Protein AF-A0A0U5JGE4-F1 (afdb_monomer)

Secondary structure (DSSP, 8-state):
-----------------HHHHHHHHHHHHHHHHHHHHHHHHHHHHHHHHHHHHHHHHHHHHHHHHHHHHHHHHHHHHHHHHHHHHHHHHHHHHHHHHHTTTPPPPGGGHHHHHHHHTTTTTEEEETTTTEEEES-SHHHHHHHHH-TT--EEE-TT-SEES-HHHHHHHHHSTT----EEEE-TTS-HHHHHHHHHHHHHSTT-EEEE-

Structure (mmCIF, N/CA/C/O backbone):
data_AF-A0A0U5JGE4-F1
#
_entry.id   AF-A0A0U5JGE4-F1
#
loop_
_atom_site.group_PDB
_atom_site.id
_atom_site.type_symbol
_atom_site.label_atom_id
_atom_site.label_alt_id
_atom_site.label_comp_id
_atom_site.label_asym_id
_atom_site.label_entity_id
_atom_site.label_seq_id
_atom_site.pdbx_PDB_ins_code
_atom_site.Cartn_x
_atom_site.Cartn_y
_atom_site.Cartn_z
_atom_site.occupancy
_atom_site.B_iso_or_equiv
_atom_site.auth_seq_id
_atom_site.auth_comp_id
_atom_site.auth_asym_id
_atom_site.auth_atom_id
_atom_site.pdbx_PDB_model_num
ATOM 1 N N . MET A 1 1 ? 49.370 -2.047 -127.855 1.00 39.91 1 MET A N 1
ATOM 2 C CA . MET A 1 1 ? 49.917 -1.891 -126.492 1.00 39.91 1 MET A CA 1
ATOM 3 C C . MET A 1 1 ? 48.756 -1.592 -125.560 1.00 39.91 1 MET A C 1
ATOM 5 O O . MET A 1 1 ? 48.102 -0.575 -125.736 1.00 39.91 1 MET A O 1
ATOM 9 N N . LEU A 1 2 ? 48.436 -2.533 -124.672 1.00 42.66 2 LEU A N 1
ATOM 10 C CA . LEU A 1 2 ? 47.384 -2.416 -123.661 1.00 42.66 2 LEU A CA 1
ATOM 11 C C . LEU A 1 2 ? 47.986 -1.725 -122.434 1.00 42.66 2 LEU A C 1
ATOM 13 O O . LEU A 1 2 ? 48.957 -2.237 -121.884 1.00 42.66 2 LEU A O 1
ATOM 17 N N . SER A 1 3 ? 47.430 -0.589 -122.014 1.00 36.16 3 SER A N 1
ATOM 18 C CA . SER A 1 3 ? 47.747 0.009 -120.715 1.00 36.16 3 SER A CA 1
ATOM 19 C C . SER A 1 3 ? 46.527 -0.141 -119.812 1.00 36.16 3 SER A C 1
ATOM 21 O O . SER A 1 3 ? 45.505 0.510 -120.009 1.00 36.16 3 SER A O 1
ATOM 23 N N . SER A 1 4 ? 46.628 -1.086 -118.880 1.00 42.19 4 SER A N 1
ATOM 24 C CA . SER A 1 4 ? 45.669 -1.347 -117.811 1.00 42.19 4 SER A CA 1
ATOM 25 C C . SER A 1 4 ? 46.187 -0.647 -116.556 1.00 42.19 4 SER A C 1
ATOM 27 O O . SER A 1 4 ? 47.158 -1.107 -115.952 1.00 42.19 4 SER A O 1
ATOM 29 N N . THR A 1 5 ? 45.544 0.444 -116.150 1.00 44.34 5 THR A N 1
ATOM 30 C CA . THR A 1 5 ? 45.817 1.087 -114.861 1.00 44.34 5 THR A CA 1
ATOM 31 C C . THR A 1 5 ? 44.903 0.465 -113.809 1.00 44.34 5 THR A C 1
ATOM 33 O O . THR A 1 5 ? 43.702 0.724 -113.775 1.00 44.34 5 THR A O 1
ATOM 36 N N . VAL A 1 6 ? 45.477 -0.389 -112.963 1.00 46.50 6 VAL A N 1
ATOM 37 C CA . VAL A 1 6 ? 44.820 -0.969 -111.787 1.00 46.50 6 VAL A CA 1
ATOM 38 C C . VAL A 1 6 ? 44.680 0.126 -110.727 1.00 46.50 6 VAL A C 1
ATOM 40 O O . VAL A 1 6 ? 45.676 0.661 -110.243 1.00 46.50 6 VAL A O 1
ATOM 43 N N . GLY A 1 7 ? 43.440 0.472 -110.377 1.00 43.28 7 GLY A N 1
ATOM 44 C CA . GLY A 1 7 ? 43.127 1.372 -109.269 1.00 43.28 7 GLY A CA 1
ATOM 45 C C . GLY A 1 7 ? 43.479 0.725 -107.930 1.00 43.28 7 GLY A C 1
ATOM 46 O O . GLY A 1 7 ? 42.839 -0.233 -107.505 1.00 43.28 7 GLY A O 1
ATOM 47 N N . SER A 1 8 ? 44.511 1.247 -107.272 1.00 46.91 8 SER A N 1
ATOM 48 C CA . SER A 1 8 ? 44.865 0.901 -105.897 1.00 46.91 8 SER A CA 1
ATOM 49 C C . SER A 1 8 ? 43.896 1.593 -104.937 1.00 46.91 8 SER A C 1
ATOM 51 O O . SER A 1 8 ? 43.802 2.822 -104.927 1.00 46.91 8 SER A O 1
ATOM 53 N N . TYR A 1 9 ? 43.182 0.814 -104.119 1.00 49.66 9 TYR A N 1
ATOM 54 C CA . TYR A 1 9 ? 42.448 1.319 -102.959 1.00 49.66 9 TYR A CA 1
ATOM 55 C C . TYR A 1 9 ? 43.463 1.792 -101.913 1.00 49.66 9 TYR A C 1
ATOM 57 O O . TYR A 1 9 ? 43.867 1.050 -101.017 1.00 49.66 9 TYR A O 1
ATOM 65 N N . GLY A 1 10 ? 43.908 3.039 -102.068 1.00 42.56 10 GLY A N 1
ATOM 66 C CA . GLY A 1 10 ? 44.742 3.730 -101.099 1.00 42.56 10 GLY A CA 1
ATOM 67 C C . GLY A 1 10 ? 44.023 3.794 -99.757 1.00 42.56 10 GLY A C 1
ATOM 68 O O . GLY A 1 10 ? 43.046 4.518 -99.588 1.00 42.56 10 GLY A O 1
ATOM 69 N N . ARG A 1 11 ? 44.512 3.014 -98.795 1.00 51.34 11 ARG A N 1
ATOM 70 C CA . ARG A 1 11 ? 44.168 3.129 -97.381 1.00 51.34 11 ARG A CA 1
ATOM 71 C C . ARG A 1 11 ? 44.654 4.500 -96.913 1.00 51.34 11 ARG A C 1
ATOM 73 O O . ARG A 1 11 ? 45.851 4.679 -96.708 1.00 51.34 11 ARG A O 1
ATOM 80 N N . THR A 1 12 ? 43.751 5.466 -96.778 1.00 50.66 12 THR A N 1
ATOM 81 C CA . THR A 1 12 ? 44.074 6.786 -96.231 1.00 50.66 12 THR A CA 1
ATOM 82 C C . THR A 1 12 ? 44.476 6.612 -94.767 1.00 50.66 12 THR A C 1
ATOM 84 O O . THR A 1 12 ? 43.629 6.487 -93.884 1.00 50.66 12 THR A O 1
ATOM 87 N N . GLN A 1 13 ? 45.778 6.525 -94.498 1.00 54.34 13 GLN A N 1
ATOM 88 C CA . GLN A 1 13 ? 46.301 6.683 -93.148 1.00 54.34 13 GLN A CA 1
ATOM 89 C C . GLN A 1 13 ? 46.263 8.175 -92.834 1.00 54.34 13 GLN A C 1
ATOM 91 O O . GLN A 1 13 ? 47.080 8.948 -93.328 1.00 54.34 13 GLN A O 1
ATOM 96 N N . VAL A 1 14 ? 45.267 8.582 -92.052 1.00 59.47 14 VAL A N 1
ATOM 97 C CA . VAL A 1 14 ? 45.248 9.915 -91.455 1.00 59.47 14 VAL A CA 1
ATOM 98 C C . VAL A 1 14 ? 46.338 9.929 -90.387 1.00 59.47 14 VAL A C 1
ATOM 100 O O . VAL A 1 14 ? 46.256 9.196 -89.401 1.00 59.47 14 VAL A O 1
ATOM 103 N N . VAL A 1 15 ? 47.390 10.713 -90.620 1.00 61.31 15 VAL A N 1
ATOM 104 C CA . VAL A 1 15 ? 48.454 10.944 -89.640 1.00 61.31 15 VAL A CA 1
ATOM 105 C C . VAL A 1 15 ? 47.870 11.842 -88.556 1.00 61.31 15 VAL A C 1
ATOM 107 O O . VAL A 1 15 ? 47.625 13.022 -88.791 1.00 61.31 15 VAL A O 1
ATOM 110 N N . VAL A 1 16 ? 47.585 11.262 -87.390 1.00 63.00 16 VAL A N 1
ATOM 111 C CA . VAL A 1 16 ? 47.131 12.016 -86.217 1.00 63.00 16 VAL A CA 1
ATOM 112 C C . VAL A 1 16 ? 48.331 12.793 -85.664 1.00 63.00 16 VAL A C 1
ATOM 114 O O . VAL A 1 16 ? 49.373 12.170 -85.433 1.00 63.00 16 VAL A O 1
ATOM 117 N N . PRO A 1 17 ? 48.220 14.115 -85.453 1.00 76.69 17 PRO A N 1
ATOM 118 C CA . PRO A 1 17 ? 49.280 14.911 -84.849 1.00 76.69 17 PRO A CA 1
ATOM 119 C C . PRO A 1 17 ? 49.715 14.334 -83.497 1.00 76.69 17 PRO A C 1
ATOM 121 O O . PRO A 1 17 ? 48.890 13.913 -82.683 1.00 76.69 17 PRO A O 1
ATOM 124 N N . GLU A 1 18 ? 51.022 14.315 -83.242 1.00 76.62 18 GLU A N 1
ATOM 125 C CA . GLU A 1 18 ? 51.595 13.727 -82.025 1.00 76.62 18 GLU A CA 1
ATOM 126 C C . GLU A 1 18 ? 51.073 14.404 -80.744 1.00 76.62 18 GLU A C 1
ATOM 128 O O . GLU A 1 18 ? 50.864 13.739 -79.726 1.00 76.62 18 GLU A O 1
ATOM 133 N N . ASP A 1 19 ? 50.751 15.696 -80.827 1.00 80.94 19 ASP A N 1
ATOM 134 C CA . ASP A 1 19 ? 50.153 16.479 -79.744 1.00 80.94 19 ASP A CA 1
ATOM 135 C C . ASP A 1 19 ? 48.737 16.004 -79.382 1.00 80.94 19 ASP A C 1
ATOM 137 O O . ASP A 1 19 ? 48.442 15.801 -78.202 1.00 80.94 19 ASP A O 1
ATOM 141 N N . GLU A 1 20 ? 47.885 15.719 -80.373 1.00 82.19 20 GLU A N 1
ATOM 142 C CA . GLU A 1 20 ? 46.532 15.183 -80.150 1.00 82.19 20 GLU A CA 1
ATOM 143 C C . GLU A 1 20 ? 46.585 13.774 -79.541 1.00 82.19 20 GLU A C 1
ATOM 145 O O . GLU A 1 20 ? 45.815 13.431 -78.636 1.00 82.19 20 GLU A O 1
ATOM 150 N N . LEU A 1 21 ? 47.546 12.955 -79.983 1.00 81.31 21 LEU A N 1
ATOM 151 C CA . LEU A 1 21 ? 47.780 11.625 -79.424 1.00 81.31 21 LEU A CA 1
ATOM 152 C C . LEU A 1 21 ? 48.276 11.699 -77.968 1.00 81.31 21 LEU A C 1
ATOM 154 O O . LEU A 1 21 ? 47.878 10.880 -77.132 1.00 81.31 21 LEU A O 1
ATOM 158 N N . ASN A 1 22 ? 49.135 12.666 -77.642 1.00 84.81 22 ASN A N 1
ATOM 159 C CA . ASN A 1 22 ? 49.645 12.883 -76.288 1.00 84.81 22 ASN A CA 1
ATOM 160 C C . ASN A 1 22 ? 48.572 13.444 -75.345 1.00 84.81 22 ASN A C 1
ATOM 162 O O . ASN A 1 22 ? 48.476 13.007 -74.190 1.00 84.81 22 ASN A O 1
ATOM 166 N N . GLU A 1 23 ? 47.710 14.334 -75.836 1.00 87.50 23 GLU A N 1
ATOM 167 C CA . GLU A 1 23 ? 46.550 14.826 -75.095 1.00 87.50 23 GLU A CA 1
ATOM 168 C C . GLU A 1 23 ? 45.561 13.686 -74.800 1.00 87.50 23 GLU A C 1
ATOM 170 O O . GLU A 1 23 ? 45.139 13.505 -73.652 1.00 87.50 23 GLU A O 1
ATOM 175 N N . L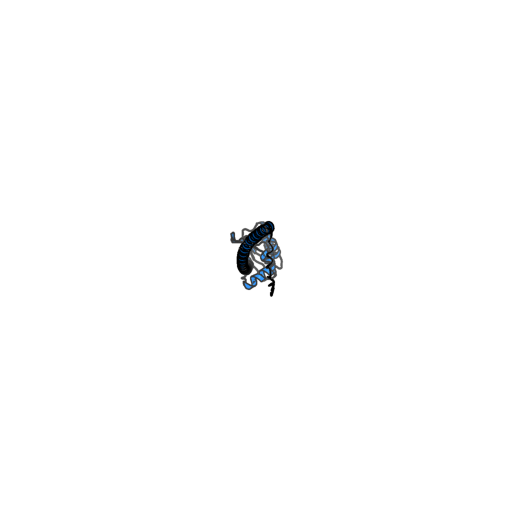EU A 1 24 ? 45.260 12.841 -75.794 1.00 86.94 24 LEU A N 1
ATOM 176 C CA . LEU A 1 24 ? 44.390 11.674 -75.627 1.00 86.94 24 LEU A CA 1
ATOM 177 C C . LEU A 1 24 ? 44.962 10.670 -74.616 1.00 86.94 24 LEU A C 1
ATOM 179 O O . LEU A 1 24 ? 44.247 10.227 -73.715 1.00 86.94 24 LEU A O 1
ATOM 183 N N . LYS A 1 25 ? 46.261 10.352 -74.698 1.00 87.56 25 LYS A N 1
ATOM 184 C CA . LYS A 1 25 ? 46.947 9.490 -73.716 1.00 87.56 25 LYS A CA 1
ATOM 185 C C . LYS A 1 25 ? 46.857 10.061 -72.302 1.00 87.56 25 LYS A C 1
ATOM 187 O O . LYS A 1 25 ? 46.680 9.306 -71.344 1.00 87.56 25 LYS A O 1
ATOM 192 N N . THR A 1 26 ? 46.976 11.378 -72.158 1.00 90.50 26 THR A N 1
ATOM 193 C CA . THR A 1 26 ? 46.886 12.060 -70.861 1.00 90.50 26 THR A CA 1
ATOM 194 C C . THR A 1 26 ? 45.469 11.987 -70.299 1.00 90.50 26 THR A C 1
ATOM 196 O O . THR A 1 26 ? 45.295 11.587 -69.145 1.00 90.50 26 THR A O 1
ATOM 199 N N . LYS A 1 27 ? 44.450 12.254 -71.127 1.00 91.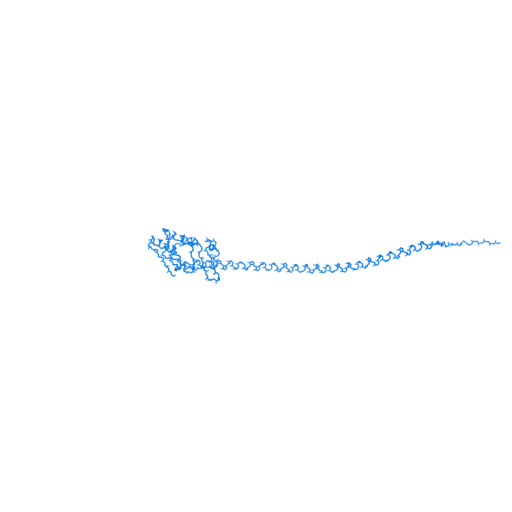69 27 LYS A N 1
ATOM 200 C CA . LYS A 1 27 ? 43.034 12.099 -70.759 1.00 91.69 27 LYS A CA 1
ATOM 201 C C . LYS A 1 27 ? 42.717 10.660 -70.350 1.00 91.69 27 LYS A C 1
ATOM 203 O O . LYS A 1 27 ? 42.191 10.451 -69.262 1.00 91.69 27 LYS A O 1
ATOM 208 N N . MET A 1 28 ? 43.134 9.665 -71.138 1.00 91.25 28 MET A N 1
ATOM 209 C CA . MET A 1 28 ? 42.936 8.244 -70.817 1.00 91.25 28 MET A CA 1
ATOM 210 C C . MET A 1 28 ? 43.595 7.840 -69.494 1.00 91.25 28 MET A C 1
ATOM 212 O O . MET A 1 28 ? 42.983 7.134 -68.692 1.00 91.25 28 MET A O 1
ATOM 216 N N . LYS A 1 29 ? 44.823 8.307 -69.225 1.00 92.50 29 LYS A N 1
ATOM 217 C CA . LYS A 1 29 ? 45.492 8.077 -67.934 1.00 92.50 29 LYS A CA 1
ATOM 218 C C . LYS A 1 29 ? 44.724 8.718 -66.775 1.00 92.50 29 LYS A C 1
ATOM 220 O O . LYS A 1 29 ? 44.612 8.099 -65.718 1.00 92.50 29 LYS A O 1
ATOM 225 N N . GLY A 1 30 ? 44.189 9.925 -66.967 1.00 92.94 30 GLY A N 1
ATOM 226 C CA . GLY A 1 30 ? 43.336 10.607 -65.991 1.00 92.94 30 GLY A CA 1
ATOM 227 C C . GLY A 1 30 ? 42.055 9.825 -65.692 1.00 92.94 30 GLY A C 1
ATOM 228 O O . GLY A 1 30 ? 41.768 9.535 -64.530 1.00 92.94 30 GLY A O 1
ATOM 229 N N . THR A 1 31 ? 41.339 9.396 -66.733 1.00 92.88 31 THR A N 1
ATOM 230 C CA . THR A 1 31 ? 40.118 8.587 -66.610 1.00 92.88 31 THR A CA 1
ATOM 231 C C . THR A 1 31 ? 40.386 7.251 -65.923 1.00 92.88 31 THR A C 1
ATOM 233 O O . THR A 1 31 ? 39.645 6.872 -65.020 1.00 92.88 31 THR A O 1
ATOM 236 N N . LEU A 1 32 ? 41.471 6.553 -66.279 1.00 93.88 32 LEU A N 1
ATOM 237 C CA . LEU A 1 32 ? 41.824 5.275 -65.657 1.00 93.88 32 LEU A CA 1
ATOM 238 C C . LEU A 1 32 ? 42.135 5.434 -64.161 1.00 93.88 32 LEU A C 1
ATOM 240 O O . LEU A 1 32 ? 41.704 4.615 -63.352 1.00 93.88 32 LEU A O 1
ATOM 244 N N . ARG A 1 33 ? 42.843 6.503 -63.773 1.00 93.81 33 ARG A N 1
ATOM 245 C CA . ARG A 1 33 ? 43.105 6.811 -62.358 1.00 93.81 33 ARG A CA 1
ATOM 246 C C . ARG A 1 33 ? 41.814 7.093 -61.592 1.00 93.81 33 ARG A C 1
ATOM 248 O O . ARG A 1 33 ? 41.627 6.528 -60.520 1.00 93.81 33 ARG A O 1
ATOM 255 N N . SER A 1 34 ? 40.923 7.913 -62.149 1.00 94.44 34 SER A N 1
ATOM 256 C CA . SER A 1 34 ? 39.613 8.201 -61.548 1.00 94.44 34 SER A CA 1
ATOM 257 C C . SER A 1 34 ? 38.768 6.932 -61.391 1.00 94.44 34 SER A C 1
ATOM 259 O O . SER A 1 34 ? 38.237 6.682 -60.311 1.00 94.44 34 SER A O 1
ATOM 261 N N . TYR A 1 35 ? 38.727 6.070 -62.411 1.00 94.56 35 TYR A N 1
ATOM 262 C CA . TYR A 1 35 ? 38.031 4.784 -62.342 1.00 94.56 35 TYR A CA 1
ATOM 263 C C . TYR A 1 35 ? 38.557 3.891 -61.209 1.00 94.56 35 TYR A C 1
ATOM 265 O O . TYR A 1 35 ? 37.771 3.326 -60.450 1.00 94.56 35 TYR A O 1
ATOM 273 N N . LEU A 1 36 ? 39.882 3.781 -61.057 1.00 95.12 36 LEU A N 1
ATOM 274 C CA . LEU A 1 36 ? 40.488 2.972 -59.994 1.00 95.12 36 LEU A CA 1
ATOM 275 C C . LEU A 1 36 ? 40.163 3.506 -58.592 1.00 95.12 36 LEU A C 1
ATOM 277 O O . LEU A 1 36 ? 39.940 2.709 -57.679 1.00 95.12 36 LEU A O 1
ATOM 281 N N . ILE A 1 37 ? 40.100 4.831 -58.424 1.00 95.81 37 ILE A N 1
ATOM 282 C CA . ILE A 1 37 ? 39.685 5.465 -57.164 1.00 95.81 37 ILE A CA 1
ATOM 283 C C . ILE A 1 37 ? 38.229 5.105 -56.855 1.00 95.81 37 ILE A C 1
ATOM 285 O O . ILE A 1 37 ? 37.959 4.538 -55.798 1.00 95.81 37 ILE A O 1
ATOM 289 N N . HIS A 1 38 ? 37.313 5.331 -57.799 1.00 94.12 38 HIS A N 1
ATOM 290 C CA . HIS A 1 38 ? 35.891 5.045 -57.595 1.00 94.12 38 HIS A CA 1
ATOM 291 C C . HIS A 1 38 ? 35.601 3.559 -57.375 1.00 94.12 38 HIS A C 1
ATOM 293 O O . HIS A 1 38 ? 34.747 3.213 -56.561 1.00 94.12 38 HIS A O 1
ATOM 299 N N . LYS A 1 39 ? 36.337 2.660 -58.040 1.00 94.94 39 LYS A N 1
ATOM 300 C CA . LYS A 1 39 ? 36.229 1.219 -57.786 1.00 94.94 39 LYS A CA 1
ATOM 301 C C . LYS A 1 39 ? 36.580 0.883 -56.332 1.00 94.94 39 LYS A C 1
ATOM 303 O O . LYS A 1 39 ? 35.833 0.162 -55.676 1.00 94.94 39 LYS A O 1
ATOM 308 N N . LYS A 1 40 ? 37.678 1.439 -55.813 1.00 95.81 40 LYS A N 1
ATOM 309 C CA . LYS A 1 40 ? 38.099 1.223 -54.422 1.00 95.81 40 LYS A CA 1
ATOM 310 C C . LYS A 1 40 ? 37.102 1.823 -53.421 1.00 95.81 40 LYS A C 1
ATOM 312 O O . LYS A 1 40 ? 36.819 1.219 -52.385 1.00 95.81 40 LYS A O 1
ATOM 317 N N . GLU A 1 41 ? 36.549 2.995 -53.729 1.00 95.81 41 GLU A N 1
ATOM 318 C CA . GLU A 1 41 ? 35.489 3.624 -52.929 1.00 95.81 41 GLU A CA 1
ATOM 319 C C . GLU A 1 41 ? 34.228 2.756 -52.884 1.00 95.81 41 GLU A C 1
ATOM 321 O O . GLU A 1 41 ? 33.662 2.551 -51.810 1.00 95.81 41 GLU A O 1
ATOM 326 N N . LEU A 1 42 ? 33.820 2.190 -54.023 1.00 95.56 42 LEU A N 1
ATOM 327 C CA . LEU A 1 42 ? 32.663 1.304 -54.113 1.00 95.56 42 LEU A CA 1
ATOM 328 C C . LEU A 1 42 ? 32.849 0.032 -53.278 1.00 95.56 42 LEU A C 1
ATOM 330 O O . LEU A 1 42 ? 31.961 -0.320 -52.505 1.00 95.56 42 LEU A O 1
ATOM 334 N N . GLU A 1 43 ? 34.007 -0.625 -53.376 1.00 95.38 43 GLU A N 1
ATOM 335 C CA . GLU A 1 43 ? 34.336 -1.809 -52.566 1.00 95.38 43 GLU A CA 1
ATOM 336 C C . GLU A 1 43 ? 34.290 -1.493 -51.063 1.00 95.38 43 GLU A C 1
ATOM 338 O O . GLU A 1 43 ? 33.696 -2.238 -50.280 1.00 95.38 43 GLU A O 1
ATOM 343 N N . THR A 1 44 ? 34.834 -0.340 -50.662 1.00 95.38 44 THR A N 1
ATOM 344 C CA . THR A 1 44 ? 34.792 0.126 -49.267 1.00 95.38 44 THR A CA 1
ATOM 345 C C . THR A 1 44 ? 33.353 0.377 -48.805 1.00 95.38 44 THR A C 1
ATOM 347 O O . THR A 1 44 ? 32.976 0.006 -47.693 1.00 95.38 44 THR A O 1
ATOM 350 N N . ASN A 1 45 ? 32.527 0.998 -49.648 1.00 94.75 45 ASN A N 1
ATOM 351 C CA . ASN A 1 45 ? 31.135 1.296 -49.317 1.00 94.75 45 ASN A CA 1
ATOM 352 C C . ASN A 1 45 ? 30.277 0.030 -49.223 1.00 94.75 45 ASN A C 1
ATOM 354 O O . ASN A 1 45 ? 29.434 -0.057 -48.332 1.00 94.75 45 ASN A O 1
ATOM 358 N N . LEU A 1 46 ? 30.524 -0.975 -50.068 1.00 95.88 46 LEU A N 1
ATOM 359 C CA . LEU A 1 46 ? 29.859 -2.277 -49.975 1.00 95.88 46 LEU A CA 1
ATOM 360 C C . LEU A 1 46 ? 30.204 -2.996 -48.664 1.00 95.88 46 LEU A C 1
ATOM 362 O O . LEU A 1 46 ? 29.309 -3.514 -47.997 1.00 95.88 46 LEU A O 1
ATOM 366 N N . GLN A 1 47 ? 31.474 -2.967 -48.244 1.00 95.88 47 GLN A N 1
ATOM 367 C CA . GLN A 1 47 ? 31.883 -3.523 -46.948 1.00 95.88 47 GLN A CA 1
ATOM 368 C C . GLN A 1 47 ? 31.206 -2.801 -45.775 1.00 95.88 47 GLN A C 1
ATOM 370 O O . GLN A 1 47 ? 30.678 -3.451 -44.871 1.00 95.88 47 GLN A O 1
ATOM 375 N N . LYS A 1 48 ? 31.155 -1.461 -45.806 1.00 96.62 48 LYS A N 1
ATOM 376 C CA . LYS A 1 48 ? 30.449 -0.663 -44.787 1.00 96.62 48 LYS A CA 1
ATOM 377 C C . LYS A 1 48 ? 28.956 -0.981 -44.739 1.00 96.62 48 LYS A C 1
ATOM 379 O O . LYS A 1 48 ? 28.400 -1.111 -43.652 1.00 96.62 48 LYS A O 1
ATOM 384 N N . LEU A 1 49 ? 28.310 -1.129 -45.895 1.00 95.50 49 LEU A N 1
ATOM 385 C CA . LEU A 1 49 ? 26.887 -1.455 -45.975 1.00 95.50 49 LEU A CA 1
ATOM 386 C C . LEU A 1 49 ? 26.590 -2.836 -45.376 1.00 95.50 49 LEU A C 1
ATOM 388 O O . LEU A 1 49 ? 25.632 -2.978 -44.615 1.00 95.50 49 LEU A O 1
ATOM 392 N N . SER A 1 50 ? 27.430 -3.832 -45.668 1.00 95.75 50 SER A N 1
ATOM 393 C CA . SER A 1 50 ? 27.312 -5.168 -45.072 1.00 95.75 50 SER A CA 1
ATOM 394 C C . SER A 1 50 ? 27.435 -5.114 -43.549 1.00 95.75 50 SER A C 1
ATOM 396 O O . SER A 1 50 ? 26.616 -5.706 -42.848 1.00 95.75 50 SER A O 1
ATOM 398 N N . LEU A 1 51 ? 28.418 -4.370 -43.029 1.00 96.38 51 LEU A N 1
ATOM 399 C CA . LEU A 1 51 ? 28.616 -4.216 -41.587 1.00 96.38 51 LEU A CA 1
ATOM 400 C C . LEU A 1 51 ? 27.418 -3.529 -40.917 1.00 96.38 51 LEU A C 1
ATOM 402 O O . LEU A 1 51 ? 26.933 -3.999 -39.891 1.00 96.38 51 LEU A O 1
ATOM 406 N N . HIS A 1 52 ? 26.905 -2.446 -41.505 1.00 94.06 52 HIS A N 1
ATOM 407 C CA . HIS A 1 52 ? 25.733 -1.750 -40.970 1.00 94.06 52 HIS A CA 1
ATOM 408 C C . HIS A 1 52 ? 24.467 -2.607 -40.998 1.00 94.06 52 HIS A C 1
ATOM 410 O O . HIS A 1 52 ? 23.666 -2.530 -40.070 1.00 94.06 52 HIS A O 1
ATOM 416 N N . THR A 1 53 ? 24.296 -3.440 -42.026 1.00 95.81 53 THR A N 1
ATOM 417 C CA . THR A 1 53 ? 23.162 -4.373 -42.109 1.00 95.81 53 THR A CA 1
ATOM 418 C C . THR A 1 53 ? 23.217 -5.379 -40.962 1.00 95.81 53 THR A C 1
ATOM 420 O O . THR A 1 53 ? 22.242 -5.518 -40.228 1.00 95.81 53 THR A O 1
ATOM 423 N N . GLN A 1 54 ? 24.387 -5.976 -40.718 1.00 96.31 54 GLN A N 1
ATOM 424 C CA . GLN A 1 54 ? 24.584 -6.906 -39.605 1.00 96.31 54 GLN A CA 1
ATOM 425 C C . GLN A 1 54 ? 24.359 -6.238 -38.237 1.00 96.31 54 GLN A C 1
ATOM 427 O O . GLN A 1 54 ? 23.690 -6.797 -37.370 1.00 96.31 54 GLN A O 1
ATOM 432 N N . GLN A 1 55 ? 24.880 -5.022 -38.042 1.00 95.75 55 GLN A N 1
ATOM 433 C CA . GLN A 1 55 ? 24.668 -4.261 -36.805 1.00 95.75 55 GLN A CA 1
ATOM 434 C C . GLN A 1 55 ? 23.190 -3.944 -36.573 1.00 95.75 55 GLN A C 1
ATOM 436 O O . GLN A 1 55 ? 22.714 -4.017 -35.440 1.00 95.75 55 GLN A O 1
ATOM 441 N N . LYS A 1 56 ? 22.456 -3.605 -37.637 1.00 95.38 56 LYS A N 1
ATOM 442 C CA . LYS A 1 56 ? 21.023 -3.327 -37.562 1.00 95.38 56 LYS A CA 1
ATOM 443 C C . LYS A 1 56 ? 20.239 -4.577 -37.164 1.00 95.38 56 LYS A C 1
ATOM 445 O O . LYS A 1 56 ? 19.427 -4.498 -36.250 1.00 95.38 56 LYS A O 1
ATOM 450 N N . GLU A 1 57 ? 20.506 -5.717 -37.795 1.00 96.06 57 GLU A N 1
ATOM 451 C CA . GLU A 1 57 ? 19.853 -6.990 -37.458 1.00 96.06 57 GLU A CA 1
ATOM 452 C C . GLU A 1 57 ? 20.125 -7.401 -36.005 1.00 96.06 57 GLU A C 1
ATOM 454 O O . GLU A 1 57 ? 19.207 -7.801 -35.286 1.00 96.06 57 GLU A O 1
ATOM 459 N N . GLN A 1 58 ? 21.367 -7.235 -35.536 1.00 95.88 58 GLN A N 1
ATOM 460 C CA . GLN A 1 58 ? 21.717 -7.499 -34.142 1.00 95.88 58 GLN A CA 1
ATOM 461 C C . GLN A 1 58 ? 20.967 -6.563 -33.182 1.00 95.88 58 GLN A C 1
ATOM 463 O O . GLN A 1 58 ? 20.374 -7.030 -32.208 1.00 95.88 58 GLN A O 1
ATOM 468 N N . ALA A 1 59 ? 20.936 -5.259 -33.469 1.00 94.38 59 ALA A N 1
ATOM 469 C CA . ALA A 1 59 ? 20.223 -4.287 -32.646 1.00 94.38 59 ALA A CA 1
ATOM 470 C C . ALA A 1 59 ? 18.707 -4.554 -32.613 1.00 94.38 59 ALA A C 1
ATOM 472 O O . ALA A 1 59 ? 18.071 -4.406 -31.569 1.00 94.38 59 ALA A O 1
ATOM 473 N N . GLU A 1 60 ? 18.115 -4.986 -33.729 1.00 95.50 60 GLU A N 1
ATOM 474 C CA . GLU A 1 60 ? 16.701 -5.369 -33.798 1.00 95.50 60 GLU A CA 1
ATOM 475 C C . GLU A 1 60 ? 16.407 -6.628 -32.969 1.00 95.50 60 GLU A C 1
ATOM 477 O O . GLU A 1 60 ? 15.407 -6.669 -32.241 1.00 95.50 60 GLU A O 1
ATOM 482 N N . ALA A 1 61 ? 17.291 -7.629 -33.011 1.00 95.81 61 ALA A N 1
ATOM 483 C CA . ALA A 1 61 ? 17.176 -8.833 -32.192 1.00 95.81 61 ALA A CA 1
ATOM 484 C C . ALA A 1 61 ? 17.295 -8.519 -30.689 1.00 95.81 61 ALA A C 1
ATOM 486 O O . ALA A 1 61 ? 16.475 -8.979 -29.887 1.00 95.81 61 ALA A O 1
ATOM 487 N N . GLU A 1 62 ? 18.265 -7.687 -30.303 1.00 95.00 62 GLU A N 1
ATOM 488 C CA . GLU A 1 62 ? 18.446 -7.234 -28.921 1.00 95.00 62 GLU A CA 1
ATOM 489 C C . GLU A 1 62 ? 17.249 -6.408 -28.433 1.00 95.00 62 GLU A C 1
ATOM 491 O O . GLU A 1 62 ? 16.761 -6.621 -27.319 1.00 95.00 62 GLU A O 1
ATOM 496 N N . LEU A 1 63 ? 16.706 -5.525 -29.278 1.00 94.50 63 LEU A N 1
ATOM 497 C CA . LEU A 1 63 ? 15.518 -4.736 -28.957 1.00 94.50 63 LEU A CA 1
ATOM 498 C C . LEU A 1 63 ? 14.290 -5.625 -28.735 1.00 94.50 63 LEU A C 1
ATOM 500 O O . LEU A 1 63 ? 13.511 -5.377 -27.811 1.00 94.50 63 LEU A O 1
ATOM 504 N N . LYS A 1 64 ? 14.104 -6.662 -29.559 1.00 96.31 64 LYS A N 1
ATOM 505 C CA . LYS A 1 64 ? 13.005 -7.622 -29.391 1.00 96.31 64 LYS A CA 1
ATOM 506 C C . LYS A 1 64 ? 13.123 -8.360 -28.056 1.00 96.31 64 LYS A C 1
ATOM 508 O O . LYS A 1 64 ? 12.165 -8.374 -27.283 1.00 96.31 64 LYS A O 1
ATOM 513 N N . LEU A 1 65 ? 14.310 -8.880 -27.747 1.00 96.00 65 LEU A N 1
ATOM 514 C CA . LEU A 1 65 ? 14.589 -9.559 -26.4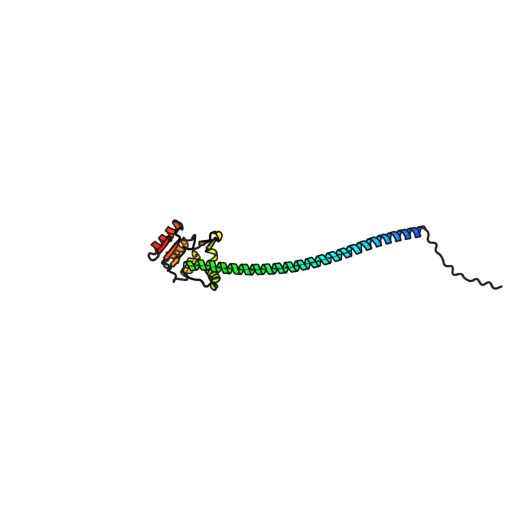80 1.00 96.00 65 LEU A CA 1
ATOM 515 C C . LEU A 1 65 ? 14.362 -8.631 -25.273 1.00 96.00 65 LEU A C 1
ATOM 517 O O . LEU A 1 65 ? 13.773 -9.031 -24.267 1.00 96.00 65 LEU A O 1
ATOM 521 N N . ALA A 1 66 ? 14.812 -7.377 -25.363 1.00 94.81 66 ALA A N 1
ATOM 522 C CA . ALA A 1 66 ? 14.635 -6.386 -24.308 1.00 94.81 66 ALA A CA 1
ATOM 523 C C . ALA A 1 66 ? 13.152 -6.071 -24.060 1.00 94.81 66 ALA A C 1
ATOM 525 O O . ALA A 1 66 ? 12.726 -6.006 -22.905 1.00 94.81 66 ALA A O 1
ATOM 526 N N . LYS A 1 67 ? 12.347 -5.941 -25.124 1.00 95.81 67 LYS A N 1
ATOM 527 C CA . LYS A 1 67 ? 10.893 -5.737 -25.017 1.00 95.81 67 LYS A CA 1
ATOM 528 C C . LYS A 1 67 ? 10.197 -6.918 -24.344 1.00 95.81 67 LYS A C 1
ATOM 530 O O . LYS A 1 67 ? 9.395 -6.706 -23.438 1.00 95.81 67 LYS A O 1
ATOM 535 N N . GLU A 1 68 ? 10.529 -8.148 -24.730 1.00 95.62 68 GLU A N 1
ATOM 536 C CA . GLU A 1 68 ? 9.966 -9.356 -24.111 1.00 95.62 68 GLU A CA 1
ATOM 537 C C . GLU A 1 68 ? 10.307 -9.433 -22.612 1.00 95.62 68 GLU A C 1
ATOM 539 O O . GLU A 1 68 ? 9.432 -9.683 -21.779 1.00 95.62 68 GLU A O 1
ATOM 544 N N . ARG A 1 69 ? 11.557 -9.125 -22.240 1.00 94.81 69 ARG A N 1
ATOM 545 C CA . ARG A 1 69 ? 11.985 -9.059 -20.831 1.00 94.81 69 ARG A CA 1
ATOM 546 C C . ARG A 1 69 ? 11.260 -7.967 -20.047 1.00 94.81 69 ARG A C 1
ATOM 548 O O . ARG A 1 69 ? 10.876 -8.203 -18.901 1.00 94.81 69 ARG A O 1
ATOM 555 N N . ALA A 1 70 ? 11.059 -6.795 -20.646 1.00 94.19 70 ALA A N 1
ATOM 556 C CA . ALA A 1 70 ? 10.346 -5.692 -20.011 1.00 94.19 70 ALA A CA 1
ATOM 557 C C . ALA A 1 70 ? 8.880 -6.056 -19.726 1.00 94.19 70 ALA A C 1
ATOM 559 O O . ALA A 1 70 ? 8.409 -5.839 -18.610 1.00 94.19 70 ALA A O 1
ATOM 560 N N . LEU A 1 71 ? 8.188 -6.683 -20.684 1.00 95.06 71 LEU A N 1
ATOM 561 C CA . LEU A 1 71 ? 6.810 -7.156 -20.504 1.00 95.06 71 LEU A CA 1
ATOM 562 C C . LEU A 1 71 ? 6.711 -8.221 -19.406 1.00 95.06 71 LEU A C 1
ATOM 564 O O . LEU A 1 71 ? 5.872 -8.112 -18.512 1.00 95.06 71 LEU A O 1
ATOM 568 N N . ALA A 1 72 ? 7.608 -9.211 -19.414 1.00 94.38 72 ALA A N 1
ATOM 569 C CA . ALA A 1 72 ? 7.639 -10.242 -18.378 1.00 94.38 72 ALA A CA 1
ATOM 570 C C . ALA A 1 72 ? 7.915 -9.658 -16.979 1.00 94.38 72 ALA A C 1
ATOM 572 O O . ALA A 1 72 ? 7.327 -10.097 -15.990 1.00 94.38 72 ALA A O 1
ATOM 573 N N . SER A 1 73 ? 8.796 -8.657 -16.886 1.00 93.31 73 SER A N 1
ATOM 574 C CA . SER A 1 73 ? 9.075 -7.942 -15.636 1.00 93.31 73 SER A CA 1
ATOM 575 C C . SER A 1 73 ? 7.856 -7.155 -15.148 1.00 93.31 73 SER A C 1
ATOM 577 O O . SER A 1 73 ? 7.496 -7.233 -13.972 1.00 93.31 73 SER A O 1
ATOM 579 N N . GLN A 1 74 ? 7.167 -6.458 -16.056 1.00 94.75 74 GLN A N 1
ATOM 580 C CA . GLN A 1 74 ? 5.957 -5.706 -15.737 1.00 94.75 74 GLN A CA 1
ATOM 581 C C . GLN A 1 74 ? 4.848 -6.619 -15.200 1.00 94.75 74 GLN A C 1
ATOM 583 O O . GLN A 1 74 ? 4.193 -6.274 -14.217 1.00 94.75 74 GLN A O 1
ATOM 588 N N . GLU A 1 75 ? 4.656 -7.793 -15.799 1.00 93.81 75 GLU A N 1
ATOM 589 C CA . GLU A 1 75 ? 3.634 -8.739 -15.349 1.00 93.81 75 GLU A CA 1
ATOM 590 C C . GLU A 1 75 ? 3.955 -9.314 -13.964 1.00 93.81 75 GLU A C 1
ATOM 592 O O . GLU A 1 75 ? 3.101 -9.338 -13.077 1.00 93.81 75 GLU A O 1
ATOM 597 N N . LYS A 1 76 ? 5.224 -9.662 -13.711 1.00 93.69 76 LYS A N 1
ATOM 598 C CA . LYS A 1 76 ? 5.680 -10.064 -12.369 1.00 93.69 76 LYS A CA 1
ATOM 599 C C . LYS A 1 76 ? 5.442 -8.968 -11.332 1.00 93.69 76 LYS A C 1
ATOM 601 O O . LYS A 1 76 ? 5.013 -9.269 -10.218 1.00 93.69 76 LYS A O 1
ATOM 606 N N . ALA A 1 77 ? 5.698 -7.710 -11.688 1.00 93.19 77 ALA A N 1
ATOM 607 C CA . ALA A 1 77 ? 5.461 -6.579 -10.799 1.00 93.19 77 ALA A CA 1
ATOM 608 C C . ALA A 1 77 ? 3.968 -6.410 -10.474 1.00 93.19 77 ALA A C 1
ATOM 610 O O . ALA A 1 77 ? 3.626 -6.212 -9.309 1.00 93.19 77 ALA A O 1
ATOM 611 N N . LYS A 1 78 ? 3.074 -6.558 -11.462 1.00 93.69 78 LYS A N 1
ATOM 612 C CA . LYS A 1 78 ? 1.617 -6.514 -11.247 1.00 93.69 78 LYS A CA 1
ATOM 613 C C . LYS A 1 78 ? 1.138 -7.623 -10.311 1.00 93.6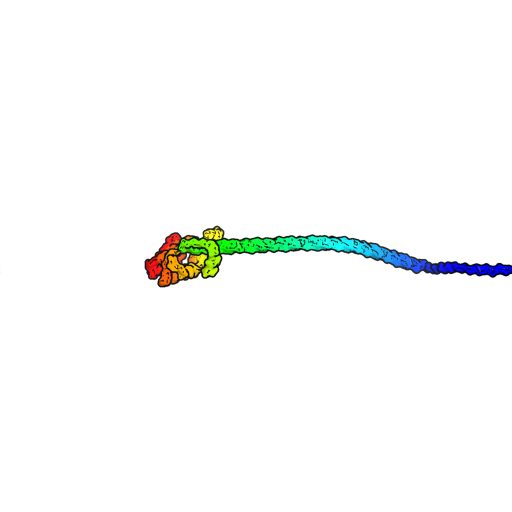9 78 LYS A C 1
ATOM 615 O O . LYS A 1 78 ? 0.429 -7.334 -9.352 1.00 93.69 78 LYS A O 1
ATOM 620 N N . ILE A 1 79 ? 1.567 -8.866 -10.545 1.00 92.31 79 ILE A N 1
ATOM 621 C CA . ILE A 1 79 ? 1.208 -10.015 -9.697 1.00 92.31 79 ILE A CA 1
ATOM 622 C C . ILE A 1 79 ? 1.726 -9.813 -8.269 1.00 92.31 79 ILE A C 1
ATOM 624 O O . ILE A 1 79 ? 0.999 -10.026 -7.299 1.00 92.31 79 ILE A O 1
ATOM 628 N N . SER A 1 80 ? 2.978 -9.368 -8.125 1.00 90.12 80 SER A N 1
ATOM 629 C CA . SER A 1 80 ? 3.572 -9.084 -6.816 1.00 90.12 80 SER A CA 1
ATOM 630 C C . SER A 1 80 ? 2.797 -7.999 -6.068 1.00 90.12 80 SER A C 1
ATOM 632 O O . SER A 1 80 ? 2.475 -8.175 -4.894 1.00 90.12 80 SER A O 1
ATOM 634 N N . LYS A 1 81 ? 2.423 -6.915 -6.759 1.00 93.06 81 LYS A N 1
ATOM 635 C CA . LYS A 1 81 ? 1.614 -5.839 -6.183 1.00 93.06 81 LYS A CA 1
ATOM 636 C C . LYS A 1 81 ? 0.249 -6.346 -5.708 1.00 93.06 81 LYS A C 1
ATOM 638 O O . LYS A 1 81 ? -0.084 -6.146 -4.548 1.00 93.06 81 LYS A O 1
ATOM 643 N N . ALA A 1 82 ? -0.485 -7.084 -6.542 1.00 89.94 82 ALA A N 1
ATOM 644 C CA . ALA A 1 82 ? -1.786 -7.646 -6.162 1.00 89.94 82 ALA A CA 1
ATOM 645 C C . ALA A 1 82 ? -1.693 -8.587 -4.942 1.00 89.94 82 ALA A C 1
ATOM 647 O O . ALA A 1 82 ? -2.544 -8.563 -4.048 1.00 89.94 82 ALA A O 1
ATOM 648 N N . ASN A 1 83 ? -0.623 -9.384 -4.862 1.00 91.69 83 ASN A N 1
ATOM 649 C CA . ASN A 1 83 ? -0.357 -10.239 -3.706 1.00 91.69 83 ASN A CA 1
ATOM 650 C C . ASN A 1 83 ? -0.067 -9.431 -2.433 1.00 91.69 83 ASN A C 1
ATOM 652 O O . ASN A 1 83 ? -0.496 -9.827 -1.348 1.00 91.69 83 ASN A O 1
ATOM 656 N N . LEU A 1 84 ? 0.668 -8.321 -2.547 1.00 90.00 84 LEU A N 1
ATOM 657 C CA . LEU A 1 84 ? 0.926 -7.420 -1.424 1.00 90.00 84 LEU A CA 1
ATOM 658 C C . LEU A 1 84 ? -0.364 -6.744 -0.956 1.00 90.00 84 LEU A C 1
ATOM 660 O O . LEU A 1 84 ? -0.648 -6.789 0.236 1.00 90.00 84 LEU A O 1
ATOM 664 N N . ASP A 1 85 ? -1.178 -6.216 -1.868 1.00 88.75 85 ASP A N 1
ATOM 665 C CA . ASP A 1 85 ? -2.451 -5.557 -1.543 1.00 88.75 85 ASP A CA 1
ATOM 666 C C . ASP A 1 85 ? -3.408 -6.517 -0.812 1.00 88.75 85 ASP A C 1
ATOM 668 O O . ASP A 1 85 ? -4.020 -6.165 0.203 1.00 88.75 85 ASP A O 1
ATOM 672 N N . THR A 1 86 ? -3.456 -7.778 -1.255 1.00 89.81 86 THR A N 1
ATOM 673 C CA . THR A 1 86 ? -4.232 -8.841 -0.597 1.00 89.81 86 THR A CA 1
ATOM 674 C C . THR A 1 86 ? -3.720 -9.109 0.821 1.00 89.81 86 THR A C 1
ATOM 676 O O . THR A 1 86 ? -4.496 -9.134 1.777 1.00 89.81 86 THR A O 1
ATOM 679 N N . LYS A 1 87 ? -2.402 -9.278 0.993 1.00 90.62 87 LYS A N 1
ATOM 680 C CA . LYS A 1 87 ? -1.794 -9.530 2.312 1.00 90.62 87 LYS A CA 1
ATOM 681 C C . LYS A 1 87 ? -1.993 -8.359 3.272 1.00 90.62 87 LYS A C 1
ATOM 683 O O . LYS A 1 87 ? -2.302 -8.587 4.440 1.00 90.62 87 LYS A O 1
ATOM 688 N N . THR A 1 88 ? -1.843 -7.131 2.784 1.00 90.25 88 THR A N 1
ATOM 689 C CA . THR A 1 88 ? -2.068 -5.907 3.559 1.00 90.25 88 THR A CA 1
ATOM 690 C C . THR A 1 88 ? -3.519 -5.823 4.012 1.00 90.25 88 THR A C 1
ATOM 692 O O . THR A 1 88 ? -3.767 -5.600 5.195 1.00 90.25 88 THR A O 1
ATOM 695 N N . SER A 1 89 ? -4.472 -6.112 3.117 1.00 92.50 89 SER A N 1
ATOM 696 C CA . SER A 1 89 ? -5.898 -6.146 3.458 1.00 92.50 89 SER A CA 1
ATOM 697 C C . SER A 1 89 ? -6.179 -7.152 4.573 1.00 92.50 89 SER A C 1
ATOM 699 O O . SER A 1 89 ? -6.802 -6.811 5.578 1.00 92.50 89 SER A O 1
ATOM 701 N N . VAL A 1 90 ? -5.669 -8.383 4.450 1.00 92.88 90 VAL A N 1
ATOM 702 C CA . VAL A 1 90 ? -5.842 -9.431 5.472 1.00 92.88 90 VAL A CA 1
ATOM 703 C C . VAL A 1 90 ? -5.251 -9.008 6.815 1.00 92.88 90 VAL A C 1
ATOM 705 O O . VAL A 1 90 ? -5.875 -9.227 7.853 1.00 92.88 90 VA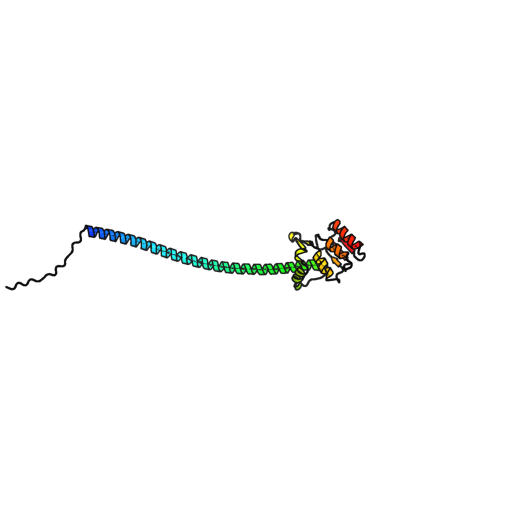L A O 1
ATOM 708 N N . LEU A 1 91 ? -4.073 -8.385 6.813 1.00 91.62 91 LEU A N 1
ATOM 709 C CA . LEU A 1 91 ? -3.402 -7.959 8.036 1.00 91.62 91 LEU A CA 1
ATOM 710 C C . LEU A 1 91 ? -4.143 -6.813 8.736 1.00 91.62 91 LEU A C 1
ATOM 712 O O . LEU A 1 91 ? -4.417 -6.915 9.932 1.00 91.62 91 LEU A O 1
ATOM 716 N N . ILE A 1 92 ? -4.501 -5.758 7.998 1.00 92.44 92 ILE A N 1
ATOM 717 C CA . ILE A 1 92 ? -5.239 -4.601 8.525 1.00 92.44 92 ILE A CA 1
ATOM 718 C C . ILE A 1 92 ? -6.582 -5.048 9.093 1.00 92.44 92 ILE A C 1
ATOM 720 O O . ILE A 1 92 ? -6.908 -4.757 10.245 1.00 92.44 92 ILE A O 1
ATOM 724 N N . THR A 1 93 ? -7.335 -5.827 8.316 1.00 93.69 93 THR A N 1
ATOM 725 C CA . THR A 1 93 ? -8.634 -6.320 8.770 1.00 93.69 93 THR A CA 1
ATOM 726 C C . THR A 1 93 ? -8.439 -7.226 9.987 1.00 93.69 93 THR A C 1
ATOM 728 O O . THR A 1 93 ? -9.130 -7.071 10.988 1.00 93.69 93 THR A O 1
ATOM 731 N N . GLY A 1 94 ? -7.450 -8.127 9.963 1.00 93.44 94 GLY A N 1
ATOM 732 C CA . GLY A 1 94 ? -7.111 -9.007 11.085 1.00 93.44 94 GLY A CA 1
ATOM 733 C C . GLY A 1 94 ? -6.862 -8.260 12.398 1.00 93.44 94 GLY A C 1
ATOM 734 O O . GLY A 1 94 ? -7.374 -8.665 13.444 1.00 93.44 94 GLY A O 1
ATOM 735 N N . LEU A 1 95 ? -6.115 -7.154 12.345 1.00 92.38 95 LEU A N 1
ATOM 736 C CA . LEU A 1 95 ? -5.898 -6.269 13.492 1.00 92.38 95 LEU A CA 1
ATOM 737 C C . LEU A 1 95 ? -7.205 -5.620 13.956 1.00 92.38 95 LEU A C 1
ATOM 739 O O . LEU A 1 95 ? -7.487 -5.618 15.153 1.00 92.38 95 LEU A O 1
ATOM 743 N N . PHE A 1 96 ? -8.016 -5.142 13.014 1.00 95.06 96 PHE A N 1
ATOM 744 C CA . PHE A 1 96 ? -9.311 -4.529 13.280 1.00 95.06 96 PHE A CA 1
ATOM 745 C C . PHE A 1 96 ? -10.307 -5.484 13.960 1.00 95.06 96 PHE A C 1
ATOM 747 O O . PHE A 1 96 ? -10.835 -5.170 15.023 1.00 95.06 96 PHE A O 1
ATOM 754 N N . ALA A 1 97 ? -10.546 -6.685 13.422 1.00 93.75 97 ALA A N 1
ATOM 755 C CA . ALA A 1 97 ? -11.496 -7.619 14.041 1.00 93.75 97 ALA A CA 1
ATOM 756 C C . ALA A 1 97 ? -11.004 -8.193 15.368 1.00 93.75 97 ALA A C 1
ATOM 758 O O . ALA A 1 97 ? -11.824 -8.512 16.234 1.00 93.75 97 ALA A O 1
ATOM 759 N N . ALA A 1 98 ? -9.685 -8.299 15.555 1.00 92.69 98 ALA A N 1
ATOM 760 C CA . ALA A 1 98 ? -9.125 -8.706 16.834 1.00 92.69 98 ALA A CA 1
ATOM 761 C C . ALA A 1 98 ? -9.530 -7.756 17.967 1.00 92.69 98 ALA A C 1
ATOM 763 O O . ALA A 1 98 ? -9.708 -8.221 19.092 1.00 92.69 98 ALA A O 1
ATOM 764 N N . THR A 1 99 ? -9.757 -6.471 17.671 1.00 94.94 99 THR A N 1
ATOM 765 C CA . THR A 1 99 ? -10.304 -5.508 18.636 1.00 94.94 99 THR A CA 1
ATOM 766 C C . THR A 1 99 ? -11.668 -5.925 19.164 1.00 94.94 99 THR A C 1
ATOM 768 O O . THR A 1 99 ? -11.995 -5.643 20.308 1.00 94.94 99 THR A O 1
ATOM 771 N N . PHE A 1 100 ? -12.451 -6.661 18.387 1.00 94.94 100 PHE A N 1
ATOM 772 C CA . PHE A 1 100 ? -13.780 -7.120 18.787 1.00 94.94 100 PHE A CA 1
ATOM 773 C C . PHE A 1 100 ? -13.801 -8.606 19.174 1.00 94.94 100 PHE A C 1
ATOM 775 O O . PHE A 1 100 ? -14.873 -9.195 19.315 1.00 94.94 100 PHE A O 1
ATOM 782 N N . GLY A 1 101 ? -12.628 -9.243 19.298 1.00 90.62 101 GLY A N 1
ATOM 783 C CA . GLY A 1 101 ? -12.502 -10.681 19.552 1.00 90.62 101 GLY A CA 1
ATOM 784 C C . GLY A 1 101 ? -13.042 -11.560 18.417 1.00 90.62 101 GLY A C 1
ATOM 785 O O . GLY A 1 101 ? -13.316 -12.742 18.627 1.00 90.62 101 GLY A O 1
ATOM 786 N N . LYS A 1 102 ? -13.225 -10.998 17.218 1.00 90.06 102 LYS A N 1
ATOM 787 C CA . LYS A 1 102 ? -13.743 -11.710 16.047 1.00 90.06 102 LYS A CA 1
ATOM 788 C C . LYS A 1 102 ? -12.579 -12.220 15.193 1.00 90.06 102 LYS A C 1
ATOM 790 O O . LYS A 1 102 ? -11.486 -11.654 15.180 1.00 90.06 102 LYS A O 1
ATOM 795 N N . LYS A 1 103 ? -12.825 -13.308 14.464 1.00 88.19 103 LYS A N 1
ATOM 796 C CA . LYS A 1 103 ? -11.938 -13.792 13.400 1.00 88.19 103 LYS A CA 1
ATOM 797 C C . LYS A 1 103 ? -12.489 -13.340 12.056 1.00 88.19 103 LYS A C 1
ATOM 799 O O . LYS A 1 103 ? -13.703 -13.296 11.881 1.00 88.19 103 LYS A O 1
ATOM 804 N N . ILE A 1 104 ? -11.594 -13.048 11.123 1.00 85.56 104 ILE A N 1
ATOM 805 C CA . ILE A 1 104 ? -11.955 -12.695 9.751 1.00 85.56 104 ILE A CA 1
ATOM 806 C C . ILE A 1 104 ? -11.716 -13.875 8.837 1.00 85.56 104 ILE A C 1
ATOM 808 O O . ILE A 1 104 ? -10.710 -14.573 8.955 1.00 85.56 104 ILE A O 1
ATOM 812 N N . ASP A 1 105 ? -12.649 -14.044 7.912 1.00 88.69 105 ASP A N 1
ATOM 813 C CA . ASP A 1 105 ? -12.440 -14.812 6.701 1.00 88.69 105 ASP A CA 1
ATOM 814 C C . ASP A 1 105 ? -11.536 -14.002 5.750 1.00 88.69 105 ASP A C 1
ATOM 816 O O . ASP A 1 105 ? -11.947 -12.921 5.312 1.00 88.69 105 ASP A O 1
ATOM 820 N N . PRO A 1 106 ? -10.318 -14.480 5.422 1.00 88.19 106 PRO A N 1
ATOM 821 C CA . PRO A 1 106 ? -9.394 -13.764 4.544 1.00 88.19 106 PRO A CA 1
ATOM 822 C C . PRO A 1 106 ? -10.001 -13.362 3.195 1.00 88.19 106 PRO A C 1
ATOM 824 O O . PRO A 1 106 ? -9.581 -12.355 2.630 1.00 88.19 106 PRO A O 1
ATOM 827 N N . SER A 1 107 ? -11.002 -14.099 2.698 1.00 90.19 107 SER A N 1
ATOM 828 C CA . SER A 1 107 ? -11.685 -13.781 1.438 1.00 90.19 107 SER A CA 1
ATOM 829 C C . SER A 1 107 ? -12.492 -12.477 1.488 1.00 90.19 107 SER A C 1
ATOM 831 O O . SER A 1 107 ? -12.688 -11.845 0.454 1.00 90.19 107 SER A O 1
ATOM 833 N N . LYS A 1 108 ? -12.904 -12.033 2.683 1.00 91.44 108 LYS A N 1
ATOM 834 C CA . LYS A 1 108 ? -13.688 -10.803 2.902 1.00 91.44 108 LYS A CA 1
ATOM 835 C C . LYS A 1 108 ? -12.846 -9.602 3.323 1.00 91.44 108 LYS A C 1
ATOM 837 O O . LYS A 1 108 ? -13.384 -8.523 3.558 1.00 91.44 108 LYS A O 1
ATOM 842 N N . ALA A 1 109 ? -11.529 -9.768 3.448 1.00 92.38 109 ALA A N 1
ATOM 843 C CA . ALA A 1 109 ? -10.661 -8.725 3.981 1.00 92.38 109 ALA A CA 1
ATOM 844 C C . ALA A 1 109 ? -10.707 -7.443 3.134 1.00 92.38 109 ALA A C 1
ATOM 846 O O . ALA A 1 109 ? -10.912 -6.362 3.673 1.00 92.38 109 ALA A O 1
ATOM 847 N N . SER A 1 110 ? -10.581 -7.555 1.809 1.00 92.12 110 SER A N 1
ATOM 848 C CA . SER A 1 110 ? -10.612 -6.384 0.922 1.00 92.12 110 SER A CA 1
ATOM 849 C C . SER A 1 110 ? -11.958 -5.655 0.950 1.00 92.12 110 SER A C 1
ATOM 851 O O . SER A 1 110 ? -11.977 -4.429 0.957 1.00 92.12 110 SER A O 1
ATOM 853 N N . GLU A 1 111 ? -13.071 -6.389 1.043 1.00 92.81 111 GLU A N 1
ATOM 854 C CA . GLU A 1 111 ? -14.405 -5.796 1.195 1.00 92.81 111 GLU A CA 1
ATOM 855 C C . GLU A 1 111 ? -14.508 -5.000 2.498 1.00 92.81 111 GLU A C 1
ATOM 857 O O . GLU A 1 111 ? -14.932 -3.849 2.480 1.00 92.81 111 GLU A O 1
ATOM 862 N N . MET A 1 112 ? -14.051 -5.568 3.619 1.00 93.25 112 MET A N 1
ATOM 863 C CA . MET A 1 112 ? -14.056 -4.870 4.906 1.00 93.25 112 MET A CA 1
ATOM 864 C C . MET A 1 112 ? -13.156 -3.632 4.915 1.00 93.25 112 MET A C 1
ATOM 866 O O . MET A 1 112 ? -13.535 -2.620 5.507 1.00 93.25 112 MET A O 1
ATOM 870 N N . VAL A 1 113 ? -11.984 -3.695 4.271 1.00 93.31 113 VAL A N 1
ATOM 871 C CA . VAL A 1 113 ? -11.102 -2.528 4.120 1.00 93.31 113 VAL A CA 1
ATOM 872 C C . VAL A 1 113 ? -11.840 -1.404 3.408 1.00 93.31 113 VAL A C 1
ATOM 874 O O . VAL A 1 113 ? -11.861 -0.293 3.927 1.00 93.31 113 VAL A O 1
ATOM 877 N N . SER A 1 114 ? -12.494 -1.691 2.281 1.00 93.25 114 SER A N 1
ATOM 878 C CA . SER A 1 114 ? -13.253 -0.688 1.529 1.00 93.25 114 SER A CA 1
ATOM 879 C C . SER A 1 114 ? -14.505 -0.207 2.262 1.00 93.25 114 SER A C 1
ATOM 881 O O . SER A 1 114 ? -14.818 0.977 2.219 1.00 93.25 114 SER A O 1
ATOM 883 N N . GLN A 1 115 ? -15.223 -1.100 2.946 1.00 94.31 115 GLN A N 1
ATOM 884 C CA . GLN A 1 115 ? -16.473 -0.774 3.633 1.00 94.31 115 GLN A CA 1
ATOM 885 C C . GLN A 1 115 ? -16.264 0.205 4.793 1.00 94.31 115 GLN A C 1
ATOM 887 O O . GLN A 1 115 ? -17.120 1.054 5.034 1.00 94.31 115 GLN A O 1
ATOM 892 N N . TYR A 1 116 ? -15.151 0.070 5.517 1.00 93.38 116 TYR A N 1
ATOM 893 C CA . TYR A 1 116 ? -14.860 0.858 6.716 1.00 93.38 116 TYR A CA 1
ATOM 894 C C . TYR A 1 116 ? -13.656 1.798 6.556 1.00 93.38 116 TYR A C 1
ATOM 896 O O . TYR A 1 116 ? -13.227 2.381 7.547 1.00 93.38 116 TYR A O 1
ATOM 904 N N . CYS A 1 117 ? -13.101 1.937 5.347 1.00 92.19 117 CYS A N 1
ATOM 905 C CA . CYS A 1 117 ? -11.892 2.724 5.057 1.00 92.19 117 CYS A CA 1
ATOM 906 C C . CYS A 1 117 ? -10.727 2.395 6.013 1.00 92.19 117 CYS A C 1
ATOM 908 O O . CYS A 1 117 ? -10.157 3.265 6.676 1.00 92.19 117 CYS A O 1
ATOM 910 N N . LEU A 1 118 ? -10.420 1.101 6.167 1.00 93.06 118 LEU A N 1
ATOM 911 C CA . LEU A 1 118 ? -9.420 0.648 7.146 1.00 93.06 118 LEU A CA 1
ATOM 912 C C . LEU A 1 118 ? -7.978 1.006 6.757 1.00 93.06 118 LEU A C 1
ATOM 914 O O . LEU A 1 118 ? -7.094 0.981 7.609 1.00 93.06 118 LEU A O 1
ATOM 918 N N . ASP A 1 119 ? -7.735 1.329 5.494 1.00 89.12 119 ASP A N 1
ATOM 919 C CA . ASP A 1 119 ? -6.453 1.794 4.965 1.00 89.12 119 ASP A CA 1
ATOM 920 C C . ASP A 1 119 ? -5.996 3.124 5.582 1.00 89.12 119 ASP A C 1
ATOM 922 O O . ASP A 1 119 ? -4.798 3.334 5.758 1.00 89.12 119 ASP A O 1
ATOM 926 N N . GLU A 1 120 ? -6.936 3.970 6.002 1.00 87.12 120 GLU A N 1
ATOM 927 C CA . GLU A 1 120 ? -6.653 5.250 6.669 1.00 87.12 120 GLU A CA 1
ATOM 928 C C . GLU A 1 120 ? -6.682 5.150 8.206 1.00 87.12 120 GLU A C 1
ATOM 930 O O . GLU A 1 120 ? -6.301 6.078 8.924 1.00 87.12 120 GLU A O 1
ATOM 935 N N . ALA A 1 121 ? -7.130 4.014 8.744 1.00 90.88 121 ALA A N 1
ATOM 936 C CA . ALA A 1 121 ? -7.336 3.832 10.178 1.00 90.88 121 ALA A CA 1
ATOM 937 C C . ALA A 1 121 ? -6.036 3.544 10.943 1.00 90.88 121 ALA A C 1
ATOM 939 O O . ALA A 1 121 ? -5.945 3.825 12.144 1.00 90.88 121 ALA A O 1
ATOM 940 N N . PHE A 1 122 ? -5.039 2.969 10.262 1.00 91.50 122 PHE A N 1
ATOM 941 C CA . PHE A 1 122 ? -3.839 2.415 10.880 1.00 91.50 122 PHE A CA 1
ATOM 942 C C . PHE A 1 122 ? -2.549 2.929 10.246 1.00 91.50 122 PHE A C 1
ATOM 944 O O . PHE A 1 122 ? -2.413 2.966 9.028 1.00 91.50 122 PHE A O 1
ATOM 951 N N . THR A 1 123 ? -1.539 3.156 11.085 1.00 90.88 123 THR A N 1
ATOM 952 C CA . THR A 1 123 ? -0.131 3.169 10.666 1.00 90.88 123 THR A CA 1
ATOM 953 C C . THR A 1 123 ? 0.552 1.922 11.204 1.00 90.88 123 THR A C 1
ATOM 955 O O . THR A 1 123 ? 0.462 1.616 12.396 1.00 90.88 123 THR A O 1
ATOM 958 N N . ILE A 1 124 ? 1.262 1.200 10.339 1.00 88.19 124 ILE A N 1
ATOM 959 C CA . ILE A 1 124 ? 2.007 -0.005 10.712 1.00 88.19 124 ILE A CA 1
ATOM 960 C C . ILE A 1 124 ? 3.500 0.285 10.594 1.00 88.19 124 ILE A C 1
ATOM 962 O O . ILE A 1 124 ? 4.038 0.411 9.497 1.00 88.19 124 ILE A O 1
ATOM 966 N N . GLU A 1 125 ? 4.180 0.364 11.734 1.00 87.94 125 GLU A N 1
ATOM 967 C CA . GLU A 1 125 ? 5.632 0.493 11.803 1.00 87.94 125 GLU A CA 1
ATOM 968 C C . GLU A 1 125 ? 6.263 -0.904 11.815 1.00 87.94 125 GLU A C 1
ATOM 970 O O . GLU A 1 125 ? 6.395 -1.546 12.862 1.00 87.94 125 GLU A O 1
ATOM 975 N N . ILE A 1 126 ? 6.657 -1.387 10.634 1.00 82.00 126 ILE A N 1
ATOM 976 C CA . ILE A 1 126 ? 7.218 -2.736 10.459 1.00 82.00 126 ILE A CA 1
ATOM 977 C C . ILE A 1 126 ? 8.505 -2.913 11.277 1.00 82.00 126 ILE A C 1
ATOM 979 O O . ILE A 1 126 ? 8.657 -3.922 11.965 1.00 82.00 126 ILE A O 1
ATOM 983 N N . GLU A 1 127 ? 9.401 -1.923 11.255 1.00 85.38 127 GLU A N 1
ATOM 984 C CA . GLU A 1 127 ? 10.694 -1.981 11.953 1.00 85.38 127 GLU A CA 1
ATOM 985 C C . GLU A 1 127 ? 10.531 -2.134 13.468 1.00 85.38 127 GLU A C 1
ATOM 987 O O . GLU A 1 127 ? 11.196 -2.960 14.093 1.00 85.38 127 GLU A O 1
ATOM 992 N N . LYS A 1 128 ? 9.592 -1.385 14.058 1.00 86.38 128 LYS A N 1
ATOM 993 C CA . LYS A 1 128 ? 9.307 -1.433 15.498 1.00 86.38 128 LYS A CA 1
ATOM 994 C C . LYS A 1 128 ? 8.290 -2.509 15.880 1.00 86.38 128 LYS A C 1
ATOM 996 O O . LYS A 1 128 ? 7.968 -2.638 17.060 1.00 86.38 128 LYS A O 1
ATOM 1001 N N . LYS A 1 129 ? 7.775 -3.274 14.907 1.00 85.19 129 LYS A N 1
ATOM 1002 C CA . LYS A 1 129 ? 6.669 -4.235 15.080 1.00 85.19 129 LYS A CA 1
ATOM 1003 C C . LYS A 1 129 ? 5.482 -3.615 15.831 1.00 85.19 129 LYS A C 1
ATOM 1005 O O . LYS A 1 129 ? 4.883 -4.254 16.695 1.00 85.19 129 LYS A O 1
ATOM 1010 N N . ALA A 1 130 ? 5.170 -2.361 15.517 1.00 88.00 130 ALA A N 1
ATOM 1011 C CA . ALA A 1 130 ? 4.151 -1.577 16.200 1.00 88.00 130 ALA A CA 1
ATOM 1012 C C . ALA A 1 130 ? 3.020 -1.201 15.238 1.00 88.00 130 ALA A C 1
ATOM 1014 O O . ALA A 1 130 ? 3.238 -0.954 14.054 1.00 88.00 130 ALA A O 1
ATOM 1015 N N . CYS A 1 131 ? 1.795 -1.163 15.757 1.00 90.69 131 CYS A N 1
ATOM 1016 C CA . CYS A 1 131 ? 0.631 -0.682 15.027 1.00 90.69 131 CYS A CA 1
ATOM 1017 C C . CYS A 1 131 ? -0.018 0.456 15.811 1.00 90.69 131 CYS A C 1
ATOM 1019 O O . CYS A 1 131 ? -0.188 0.361 17.028 1.00 90.69 131 CYS A O 1
ATOM 1021 N N . HIS A 1 132 ? -0.369 1.519 15.104 1.00 92.75 132 HIS A N 1
ATOM 1022 C CA . HIS A 1 132 ? -0.911 2.751 15.647 1.00 92.75 132 HIS A CA 1
ATOM 1023 C C . HIS A 1 132 ? -2.285 2.995 15.035 1.00 92.75 132 HIS A C 1
ATOM 1025 O O . HIS A 1 132 ? -2.433 2.916 13.818 1.00 92.75 132 HIS A O 1
ATOM 1031 N N . VAL A 1 133 ? -3.279 3.300 15.867 1.00 93.62 133 VAL A N 1
ATOM 1032 C CA . VAL A 1 133 ? -4.611 3.699 15.400 1.00 93.62 133 VAL A CA 1
ATOM 1033 C C . VAL A 1 133 ? -4.618 5.211 15.216 1.00 93.62 133 VAL A C 1
ATOM 1035 O O . VAL A 1 133 ? -4.510 5.957 16.192 1.00 93.62 133 VAL A O 1
ATOM 1038 N N . ILE A 1 134 ? -4.737 5.659 13.967 1.00 93.31 134 ILE A N 1
ATOM 1039 C CA . ILE A 1 134 ? -4.801 7.082 13.618 1.00 93.31 134 ILE A CA 1
ATOM 1040 C C . ILE A 1 134 ? -6.225 7.595 13.820 1.00 93.31 134 ILE A C 1
ATOM 1042 O O . ILE A 1 134 ? -6.413 8.629 14.455 1.00 93.31 134 ILE A O 1
ATOM 1046 N N . SER A 1 135 ? -7.219 6.841 13.339 1.00 94.00 135 SER A N 1
ATOM 1047 C CA . SER A 1 135 ? -8.636 7.182 13.467 1.00 94.00 135 SER A CA 1
ATOM 1048 C C . SER A 1 135 ? -9.428 6.055 14.115 1.00 94.00 135 SER A C 1
ATOM 1050 O O . SER A 1 135 ? -9.292 4.887 13.747 1.00 94.00 135 SER A O 1
ATOM 1052 N N . THR A 1 136 ? -10.306 6.406 15.058 1.00 94.69 136 THR A N 1
ATOM 1053 C CA . THR A 1 136 ? -11.246 5.446 15.651 1.00 94.69 136 THR A CA 1
ATOM 1054 C C . THR A 1 136 ? -12.597 5.427 14.931 1.00 94.69 136 THR A C 1
ATOM 1056 O O . THR A 1 136 ? -13.437 4.574 15.228 1.00 94.69 136 THR A O 1
ATOM 1059 N N . SER A 1 137 ? -12.800 6.300 13.936 1.00 94.81 137 SER A N 1
ATOM 1060 C CA . SER A 1 137 ? -14.038 6.379 13.150 1.00 94.81 137 SER A CA 1
ATOM 1061 C C . SER A 1 137 ? -14.456 5.033 12.536 1.00 94.81 137 SER A C 1
ATOM 1063 O O . SER A 1 137 ? -15.619 4.657 12.709 1.00 94.81 137 SER A O 1
ATOM 1065 N N . PRO A 1 138 ? -13.556 4.241 11.920 1.00 95.62 138 PRO A N 1
ATOM 1066 C CA . PRO A 1 138 ? -13.911 2.924 11.379 1.00 95.62 138 PRO A CA 1
ATOM 1067 C C . PRO A 1 138 ? -14.409 1.934 12.435 1.00 95.62 138 PRO A C 1
ATOM 1069 O O . PRO A 1 138 ? -15.355 1.180 12.208 1.00 95.62 138 PRO A O 1
ATOM 1072 N N . PHE A 1 139 ?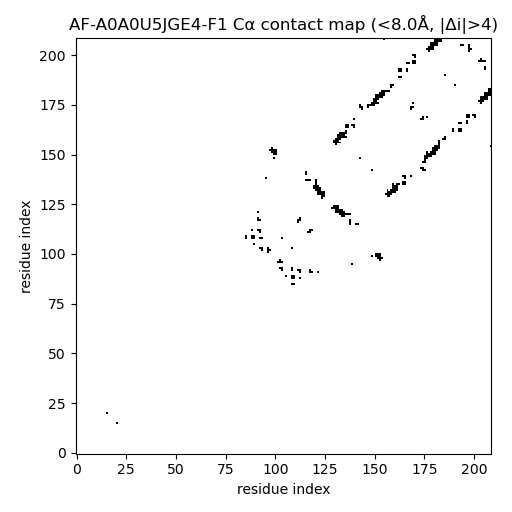 -13.8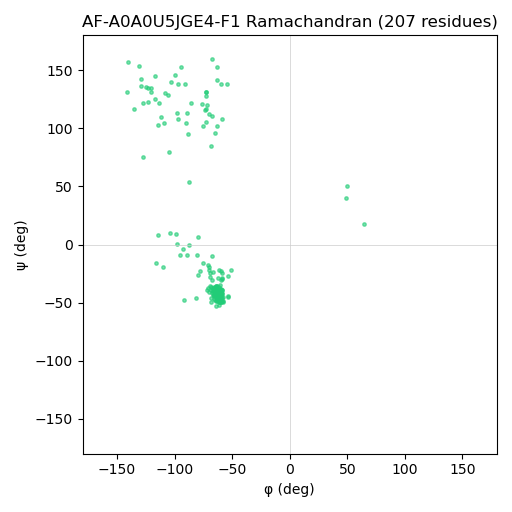29 1.978 13.636 1.00 95.38 139 PHE A N 1
ATOM 1073 C CA . PHE A 1 139 ? -14.265 1.142 14.754 1.00 95.38 139 PHE A CA 1
ATOM 1074 C C . PHE A 1 139 ? -15.666 1.542 15.207 1.00 95.38 139 PHE A C 1
ATOM 1076 O O . PHE A 1 139 ? -16.515 0.682 15.419 1.00 95.38 139 PHE A O 1
ATOM 1083 N N . VAL A 1 140 ? -15.934 2.846 15.303 1.00 94.88 140 VAL A N 1
ATOM 1084 C CA . VAL A 1 140 ? -17.264 3.371 15.631 1.00 94.88 140 VAL A CA 1
ATOM 1085 C C . VAL A 1 140 ? -18.294 2.979 14.570 1.00 94.88 140 VAL A C 1
ATOM 1087 O O . VAL A 1 140 ? -19.394 2.558 14.923 1.00 94.88 140 VAL A O 1
ATOM 1090 N N . GLN A 1 141 ? -17.959 3.075 13.281 1.00 94.81 141 GLN A N 1
ATOM 1091 C CA . GLN A 1 141 ? -18.849 2.649 12.195 1.00 94.81 141 GLN A CA 1
ATOM 1092 C C . GLN A 1 141 ? -19.193 1.161 12.296 1.00 94.81 141 GLN A C 1
ATOM 1094 O O . GLN A 1 141 ? -20.366 0.791 12.225 1.00 94.81 141 GLN A O 1
ATOM 1099 N N . TYR A 1 142 ? -18.193 0.311 12.532 1.00 94.75 142 TYR A N 1
ATOM 1100 C CA . TYR A 1 142 ? -18.420 -1.117 12.724 1.00 94.75 142 TYR A CA 1
ATOM 1101 C C . TYR A 1 142 ? -19.283 -1.406 13.953 1.00 94.75 142 TYR A C 1
ATOM 1103 O O . TYR A 1 142 ? -20.210 -2.206 13.864 1.00 94.75 142 TYR A O 1
ATOM 1111 N N . LEU A 1 143 ? -19.045 -0.723 15.075 1.00 94.56 143 LEU A N 1
ATOM 1112 C CA . LEU A 1 143 ? -19.844 -0.882 16.294 1.00 94.56 143 LEU A CA 1
ATOM 1113 C C . LEU A 1 143 ? -21.304 -0.453 16.104 1.00 94.56 143 LEU A C 1
ATOM 1115 O O . LEU A 1 143 ? -22.196 -1.096 16.649 1.00 94.56 143 LEU A O 1
ATOM 1119 N N . LYS A 1 144 ? -21.563 0.592 15.308 1.00 93.94 144 LYS A N 1
ATOM 1120 C CA . LYS A 1 144 ? -22.928 1.006 14.941 1.00 93.94 144 LYS A CA 1
ATOM 1121 C C . LYS A 1 144 ? -23.640 -0.044 14.087 1.00 93.94 144 LYS A C 1
ATOM 1123 O O . LYS A 1 144 ? -24.839 -0.239 14.249 1.00 93.94 144 LYS A O 1
ATOM 1128 N N . ALA A 1 145 ? -22.910 -0.713 13.195 1.00 93.19 145 ALA A N 1
ATOM 1129 C CA . ALA A 1 145 ? -23.451 -1.779 12.354 1.00 93.19 145 ALA A CA 1
ATOM 1130 C C . ALA A 1 145 ? -23.604 -3.123 13.096 1.00 93.19 145 ALA A C 1
ATOM 1132 O O . ALA A 1 145 ? -24.409 -3.954 12.686 1.00 93.19 145 ALA A O 1
ATOM 1133 N N . ASN A 1 146 ? -22.858 -3.339 14.186 1.00 92.31 146 ASN A N 1
ATOM 1134 C CA . ASN A 1 146 ? -22.772 -4.614 14.903 1.00 92.31 146 ASN A CA 1
ATOM 1135 C C . ASN A 1 146 ? -23.061 -4.432 16.404 1.00 92.31 146 ASN A C 1
ATOM 1137 O O . ASN A 1 146 ? -22.166 -4.464 17.252 1.00 92.31 146 ASN A O 1
ATOM 1141 N N . SER A 1 147 ? -24.340 -4.253 16.751 1.00 90.12 147 SER A N 1
ATOM 1142 C CA . SER A 1 147 ? -24.794 -4.011 18.134 1.00 90.12 147 SER A CA 1
ATOM 1143 C C . SER A 1 147 ? -24.615 -5.204 19.093 1.00 90.12 147 SER A C 1
ATOM 1145 O O . SER A 1 147 ? -24.814 -5.080 20.312 1.00 90.12 147 SER A O 1
ATOM 1147 N N . ASP A 1 148 ? -24.274 -6.383 18.562 1.00 91.62 148 ASP A N 1
ATOM 1148 C CA . ASP A 1 148 ? -23.906 -7.569 19.341 1.00 91.62 148 ASP A CA 1
ATOM 1149 C C . ASP A 1 148 ? -22.556 -7.391 20.046 1.00 91.62 148 ASP A C 1
ATOM 1151 O O . ASP A 1 148 ? -22.322 -7.998 21.091 1.00 91.62 148 ASP A O 1
ATOM 1155 N N . VAL A 1 149 ? -21.687 -6.521 19.528 1.00 93.69 149 VAL A N 1
ATOM 1156 C CA . VAL A 1 149 ? -20.369 -6.270 20.105 1.00 93.69 149 VAL A CA 1
ATOM 1157 C C . VAL A 1 149 ? -20.504 -5.494 21.415 1.00 93.69 149 VAL A C 1
ATOM 1159 O O . VAL A 1 149 ? -21.042 -4.383 21.461 1.00 93.69 149 VAL A O 1
ATOM 1162 N N . LYS A 1 150 ? -20.007 -6.101 22.500 1.00 94.31 150 LYS A N 1
ATOM 1163 C CA . LYS A 1 150 ? -20.018 -5.532 23.860 1.00 94.31 150 LYS A CA 1
ATOM 1164 C C . LYS A 1 150 ? -18.633 -5.136 24.369 1.00 94.31 150 LYS A C 1
ATOM 1166 O O . LYS A 1 150 ? -18.545 -4.323 25.287 1.00 94.31 150 LYS A O 1
ATOM 1171 N N . THR A 1 151 ? -17.572 -5.670 23.770 1.00 94.88 151 THR A N 1
ATOM 1172 C CA . THR A 1 151 ? -16.195 -5.474 24.231 1.00 94.88 151 THR A CA 1
ATOM 1173 C C . THR A 1 151 ? -15.300 -5.016 23.090 1.00 94.88 151 THR A C 1
ATOM 1175 O O . THR A 1 151 ? -15.353 -5.591 22.002 1.00 94.88 151 THR A O 1
ATOM 1178 N N . CYS A 1 152 ? -14.453 -4.026 23.370 1.00 95.25 152 CYS A N 1
ATOM 1179 C CA . CYS A 1 152 ? -13.407 -3.553 22.469 1.00 95.25 152 CYS A CA 1
ATOM 1180 C C . CYS A 1 152 ? -12.035 -3.653 23.155 1.00 95.25 152 CYS A C 1
ATOM 1182 O O . CYS A 1 152 ? -11.833 -3.052 24.207 1.00 95.25 152 CYS A O 1
ATOM 1184 N N . ASP A 1 153 ? -11.088 -4.380 22.568 1.00 96.00 153 ASP A N 1
ATOM 1185 C CA . ASP A 1 153 ? -9.729 -4.581 23.078 1.00 96.00 153 ASP A CA 1
ATOM 1186 C C . ASP A 1 153 ? -8.685 -3.952 22.147 1.00 96.00 153 ASP A C 1
ATOM 1188 O O . ASP A 1 153 ? -8.324 -4.482 21.095 1.00 96.00 153 ASP A O 1
ATOM 1192 N N . PHE A 1 154 ? -8.170 -2.803 22.559 1.00 94.44 154 PHE A N 1
ATOM 1193 C CA . PHE A 1 154 ? -7.157 -2.047 21.841 1.00 94.44 154 PHE A CA 1
ATOM 1194 C C . PHE A 1 154 ? -5.735 -2.272 22.379 1.00 94.44 154 PHE A C 1
ATOM 1196 O O . PHE A 1 154 ? -4.810 -1.586 21.946 1.00 94.44 154 PHE A O 1
ATOM 1203 N N . ARG A 1 155 ? -5.500 -3.232 23.289 1.00 92.06 155 ARG A N 1
ATOM 1204 C CA . ARG A 1 155 ? -4.164 -3.458 23.891 1.00 92.06 155 ARG A CA 1
ATOM 1205 C C . ARG A 1 155 ? -3.070 -3.792 22.878 1.00 92.06 155 ARG A C 1
ATOM 1207 O O . ARG A 1 155 ? -1.889 -3.611 23.160 1.00 92.06 155 ARG A O 1
ATOM 1214 N N . ARG A 1 156 ? -3.458 -4.302 21.707 1.00 89.88 156 ARG A N 1
ATOM 1215 C CA . ARG A 1 156 ? -2.541 -4.644 20.611 1.00 89.88 156 ARG A CA 1
ATOM 1216 C C . ARG A 1 156 ? -1.927 -3.423 19.930 1.00 89.88 156 ARG A C 1
ATOM 1218 O O . ARG A 1 156 ? -0.902 -3.570 19.270 1.00 89.88 156 ARG A O 1
ATOM 1225 N N . PHE A 1 157 ? -2.525 -2.246 20.085 1.00 92.19 157 PHE A N 1
ATOM 1226 C CA . PHE A 1 157 ? -2.031 -1.027 19.462 1.00 92.19 157 PHE A CA 1
ATOM 1227 C C . PHE A 1 157 ? -1.056 -0.305 20.387 1.00 92.19 157 PHE A C 1
ATOM 1229 O O . PHE A 1 157 ? -1.251 -0.212 21.600 1.00 92.19 157 PHE A O 1
ATOM 1236 N N . ALA A 1 158 ? 0.029 0.195 19.805 1.00 90.62 158 ALA A N 1
ATOM 1237 C CA . ALA A 1 158 ? 1.035 0.961 20.520 1.00 90.62 158 ALA A CA 1
ATOM 1238 C C . ALA A 1 158 ? 0.490 2.333 20.932 1.00 90.62 158 ALA A C 1
ATOM 1240 O O . ALA A 1 158 ? 0.726 2.763 22.061 1.00 90.62 158 ALA A O 1
ATOM 1241 N N . THR A 1 159 ? -0.261 2.985 20.040 1.00 91.38 159 THR A N 1
ATOM 1242 C CA . THR A 1 159 ? -0.946 4.256 20.302 1.00 91.38 159 THR A CA 1
ATOM 1243 C C . THR A 1 159 ? -2.333 4.274 19.662 1.00 91.38 159 THR A C 1
ATOM 1245 O O . THR A 1 159 ? -2.599 3.549 18.700 1.00 91.38 159 THR A O 1
ATOM 1248 N N . ILE A 1 160 ? -3.201 5.130 20.200 1.00 92.75 160 ILE A N 1
ATOM 1249 C CA . ILE A 1 160 ? -4.527 5.449 19.668 1.00 92.75 160 ILE A CA 1
ATOM 1250 C C . ILE A 1 160 ? -4.643 6.967 19.742 1.00 92.75 160 ILE A C 1
ATOM 1252 O O . ILE A 1 160 ? -4.563 7.513 20.836 1.00 92.75 160 ILE A O 1
ATOM 1256 N N . THR A 1 161 ? -4.762 7.640 18.602 1.00 89.19 161 THR A N 1
ATOM 1257 C CA . THR A 1 161 ? -4.720 9.111 18.559 1.00 89.19 161 THR A CA 1
ATOM 1258 C C . THR A 1 161 ? -6.117 9.720 18.677 1.00 89.19 161 THR A C 1
ATOM 1260 O O . THR A 1 161 ? -6.353 10.617 19.478 1.00 89.19 161 THR A O 1
ATOM 1263 N N . ASP A 1 162 ? -7.078 9.211 17.913 1.00 88.69 162 ASP A N 1
ATOM 1264 C CA . ASP A 1 162 ? -8.444 9.742 17.841 1.00 88.69 162 ASP A CA 1
ATOM 1265 C C . ASP A 1 162 ? -9.361 9.141 18.925 1.00 88.69 162 ASP A C 1
ATOM 1267 O O . ASP A 1 162 ? -10.408 8.557 18.646 1.00 88.69 162 ASP A O 1
ATOM 1271 N N . VAL A 1 163 ? -8.951 9.220 20.194 1.00 93.25 163 VAL A N 1
ATOM 1272 C CA . VAL A 1 163 ? -9.699 8.622 21.321 1.00 93.25 163 VAL A CA 1
ATOM 1273 C C . VAL A 1 163 ? -11.038 9.326 21.555 1.00 93.25 163 VAL A C 1
ATOM 1275 O O . VAL A 1 163 ? -12.014 8.691 21.959 1.00 93.25 163 VAL A O 1
ATOM 1278 N N . LYS A 1 164 ? -11.112 10.626 21.257 1.00 94.25 164 LYS A N 1
ATOM 1279 C CA . LYS A 1 164 ? -12.325 11.430 21.430 1.00 94.25 164 LYS A CA 1
ATOM 1280 C C . LYS A 1 164 ? -13.502 10.887 20.618 1.00 94.25 164 LYS A C 1
ATOM 1282 O O . LYS A 1 164 ? -14.576 10.708 21.182 1.00 94.25 164 LYS A O 1
ATOM 1287 N N . THR A 1 165 ? -13.293 10.550 19.345 1.00 94.94 165 THR A N 1
ATOM 1288 C CA . THR A 1 165 ? -14.356 10.006 18.482 1.00 94.94 165 THR A CA 1
ATOM 1289 C C . THR A 1 165 ? -14.939 8.707 19.042 1.00 94.94 165 THR A C 1
ATOM 1291 O O . THR A 1 165 ? -16.158 8.512 19.051 1.00 94.94 165 THR A O 1
ATOM 1294 N N . LEU A 1 166 ? -14.085 7.834 19.583 1.00 95.00 166 LEU A N 1
ATOM 1295 C CA . LEU A 1 166 ? -14.528 6.628 20.273 1.00 95.00 166 LEU A CA 1
ATOM 1296 C C . LEU A 1 166 ? -15.324 6.978 21.537 1.00 95.00 166 LEU A C 1
ATOM 1298 O O . LEU A 1 166 ? -16.418 6.452 21.729 1.00 95.00 166 LEU A O 1
ATOM 1302 N N . ALA A 1 167 ? -14.806 7.867 22.383 1.00 94.94 167 ALA A N 1
ATOM 1303 C CA . ALA A 1 167 ? -15.455 8.260 23.631 1.00 94.94 167 ALA A CA 1
ATOM 1304 C C . ALA A 1 167 ? -16.841 8.889 23.413 1.00 94.94 167 ALA A C 1
ATOM 1306 O O . ALA A 1 167 ? -17.785 8.532 24.120 1.00 94.94 167 ALA A O 1
ATOM 1307 N N . ASP A 1 168 ? -16.987 9.745 22.400 1.00 95.06 168 ASP A N 1
ATOM 1308 C CA . ASP A 1 168 ? -18.262 10.365 22.028 1.00 95.06 168 ASP A CA 1
ATOM 1309 C C . ASP A 1 168 ? -19.301 9.298 21.630 1.00 95.06 168 ASP A C 1
ATOM 1311 O O . ASP A 1 168 ? -20.459 9.345 22.056 1.00 95.06 168 ASP A O 1
ATOM 1315 N N . TYR A 1 169 ? -18.891 8.263 20.883 1.00 95.00 169 TYR A N 1
ATOM 1316 C CA . TYR A 1 169 ? -19.768 7.126 20.587 1.00 95.00 169 TYR A CA 1
ATOM 1317 C C . TYR A 1 169 ? -20.131 6.326 21.843 1.00 95.00 169 TYR A C 1
ATOM 1319 O O . TYR A 1 169 ? -21.289 5.950 22.025 1.00 95.00 169 TYR A O 1
ATOM 1327 N N . LEU A 1 170 ? -19.163 6.062 22.722 1.00 93.69 170 LEU A N 1
ATOM 1328 C CA . LEU A 1 170 ? -19.390 5.294 23.946 1.00 93.69 170 LEU A CA 1
ATOM 1329 C C . LEU A 1 170 ? -20.414 5.963 24.874 1.00 93.69 170 LEU A C 1
ATOM 1331 O O . LEU A 1 170 ? -21.215 5.256 25.488 1.00 93.69 170 LEU A O 1
ATOM 1335 N N . GLN A 1 171 ? -20.432 7.299 24.922 1.00 91.69 171 GLN A N 1
ATOM 1336 C CA . GLN A 1 171 ? -21.414 8.095 25.670 1.00 91.69 171 GLN A CA 1
ATOM 1337 C C . GLN A 1 171 ? -22.820 8.061 25.060 1.00 91.69 171 GLN A C 1
ATOM 1339 O O . GLN A 1 171 ? -23.801 8.304 25.762 1.00 91.69 171 GLN A O 1
ATOM 1344 N N . SER A 1 172 ? -22.942 7.746 23.769 1.00 89.69 172 SER A N 1
ATOM 1345 C CA . SER A 1 172 ? -24.236 7.672 23.098 1.00 89.69 172 SER A CA 1
ATOM 1346 C C . SER A 1 172 ? -25.124 6.579 23.701 1.00 89.69 172 SER A C 1
ATOM 1348 O O . SER A 1 172 ? -24.680 5.459 23.990 1.00 89.69 172 SER A O 1
ATOM 1350 N N . SER A 1 173 ? -26.422 6.874 23.800 1.00 85.50 173 SER A N 1
ATOM 1351 C CA . SER A 1 173 ? -27.465 5.904 24.156 1.00 85.50 173 SER A CA 1
ATOM 1352 C C . SER A 1 173 ? -27.538 4.725 23.181 1.00 85.50 173 SER A C 1
ATOM 1354 O O . SER A 1 173 ? -27.950 3.637 23.570 1.00 85.50 173 SER A O 1
ATOM 1356 N N . SER A 1 174 ? -27.090 4.921 21.937 1.00 87.06 174 SER A N 1
ATOM 1357 C CA . SER A 1 174 ? -27.045 3.884 20.899 1.00 87.06 174 SER A CA 1
ATOM 1358 C C . SER A 1 174 ? -25.911 2.871 21.074 1.00 87.06 174 SER A C 1
ATOM 1360 O O . SER A 1 174 ? -25.943 1.805 20.463 1.00 87.06 174 SER A O 1
ATOM 1362 N N . SER A 1 175 ? -24.902 3.173 21.898 1.00 90.69 175 SER A N 1
ATOM 1363 C CA . SER A 1 175 ? -23.753 2.284 22.046 1.00 90.69 175 SER A CA 1
ATOM 1364 C C . SER A 1 175 ? -24.123 1.025 22.839 1.00 90.69 175 SER A C 1
ATOM 1366 O O . SER A 1 175 ? -24.693 1.083 23.929 1.00 90.69 175 SER A O 1
ATOM 1368 N N . SER A 1 176 ? -23.749 -0.137 22.316 1.00 90.75 176 SER A N 1
ATOM 1369 C CA . SER A 1 176 ? -23.903 -1.436 22.976 1.00 90.75 176 SER A CA 1
ATOM 1370 C C . SER A 1 176 ? -22.713 -1.828 23.851 1.00 90.75 176 SER A C 1
ATOM 1372 O O . SER A 1 176 ? -22.790 -2.832 24.558 1.00 90.75 176 SER A O 1
ATOM 1374 N N . VAL A 1 177 ? -21.614 -1.075 23.785 1.00 94.38 177 VAL A N 1
ATOM 1375 C CA . VAL A 1 177 ? -20.334 -1.429 24.402 1.00 94.38 177 VAL A CA 1
ATOM 1376 C C . VAL A 1 177 ? -20.403 -1.271 25.920 1.00 94.38 177 VAL A C 1
ATOM 1378 O O . VAL A 1 177 ? -20.839 -0.241 26.437 1.00 94.38 177 VAL A O 1
ATOM 1381 N N . THR A 1 178 ? -19.952 -2.300 26.632 1.00 94.50 178 THR A N 1
ATOM 1382 C CA . THR A 1 178 ? -19.876 -2.359 28.097 1.00 94.50 178 THR A CA 1
ATOM 1383 C C . THR A 1 178 ? -18.442 -2.476 28.601 1.00 94.50 178 THR A C 1
ATOM 1385 O O . THR A 1 178 ? -18.189 -2.218 29.777 1.00 94.50 178 THR A O 1
ATOM 1388 N N . SER A 1 179 ? -17.481 -2.826 27.745 1.00 95.12 179 SER A N 1
ATOM 1389 C CA . SER A 1 179 ? -16.076 -2.927 28.134 1.00 95.12 179 SER A CA 1
ATOM 1390 C C . SER A 1 179 ? -15.142 -2.407 27.048 1.00 95.12 179 SER A C 1
ATOM 1392 O O . SER A 1 179 ? -15.255 -2.778 25.881 1.00 95.12 179 SER A O 1
ATOM 1394 N N . VAL A 1 180 ? -14.199 -1.559 27.448 1.00 95.62 180 VAL A N 1
ATOM 1395 C CA . VAL A 1 180 ? -13.121 -1.069 26.592 1.00 95.62 180 VAL A CA 1
ATOM 1396 C C . VAL A 1 180 ? -11.800 -1.308 27.305 1.00 95.62 180 VAL A C 1
ATOM 1398 O O . VAL A 1 180 ? -11.601 -0.852 28.427 1.00 95.62 180 VAL A O 1
ATOM 1401 N N . ILE A 1 181 ? -10.903 -2.050 26.669 1.00 95.94 181 ILE A N 1
ATOM 1402 C CA . ILE A 1 181 ? -9.599 -2.409 27.218 1.00 95.94 181 ILE A CA 1
ATOM 1403 C C . ILE A 1 181 ? -8.548 -1.712 26.365 1.00 95.94 181 ILE A C 1
ATOM 1405 O O . ILE A 1 181 ? -8.505 -1.905 25.153 1.00 95.94 181 ILE A O 1
ATOM 1409 N N . ILE A 1 182 ? -7.714 -0.884 26.980 1.00 94.19 182 ILE A N 1
ATOM 1410 C CA . ILE A 1 182 ? -6.702 -0.086 26.289 1.00 94.19 182 ILE A CA 1
ATOM 1411 C C . ILE A 1 182 ? -5.368 -0.248 26.997 1.00 94.19 182 ILE A C 1
ATOM 1413 O O . ILE A 1 182 ? -5.305 -0.532 28.190 1.00 94.19 182 ILE A O 1
ATOM 1417 N N . LYS A 1 183 ? -4.286 -0.065 26.244 1.00 90.62 183 LYS A N 1
ATOM 1418 C CA . LYS A 1 183 ? -2.940 -0.080 26.791 1.00 90.62 183 LYS A CA 1
ATOM 1419 C C . LYS A 1 183 ? -2.754 1.012 27.855 1.00 90.62 183 LYS A C 1
ATOM 1421 O O . LYS A 1 183 ? -3.159 2.156 27.652 1.00 90.62 183 LYS A O 1
ATOM 1426 N N . GLN A 1 184 ? -2.074 0.706 28.957 1.00 87.00 184 GLN A N 1
ATOM 1427 C CA . GLN A 1 184 ? -1.836 1.668 30.043 1.00 87.00 184 GLN A CA 1
ATOM 1428 C C . GLN A 1 184 ? -1.027 2.907 29.611 1.00 87.00 184 GLN A C 1
ATOM 1430 O O . GLN A 1 184 ? -1.118 3.957 30.251 1.00 87.00 184 GLN A O 1
ATOM 1435 N N . SER A 1 185 ? -0.258 2.805 28.524 1.00 86.25 185 SER A N 1
ATOM 1436 C CA . SER A 1 185 ? 0.640 3.850 28.024 1.00 86.25 185 SER A CA 1
ATOM 1437 C C . SER A 1 185 ? -0.037 4.977 27.228 1.00 86.25 185 SER A C 1
ATOM 1439 O O . SER A 1 185 ? 0.678 5.795 26.656 1.00 86.25 185 SER A O 1
ATOM 1441 N N . ILE A 1 186 ? -1.373 5.034 27.145 1.00 89.50 186 ILE A N 1
ATOM 1442 C CA . ILE A 1 186 ? -2.062 6.179 26.523 1.00 89.50 186 ILE A CA 1
ATOM 1443 C C . ILE A 1 186 ? -1.901 7.464 27.352 1.00 89.50 186 ILE A C 1
ATOM 1445 O O . ILE A 1 186 ? -1.600 7.409 28.551 1.00 89.50 186 ILE A O 1
ATOM 1449 N N . SER A 1 187 ? -2.110 8.620 26.716 1.00 91.06 187 SER A N 1
ATOM 1450 C CA . SER A 1 187 ? -1.943 9.924 27.362 1.00 91.06 187 SER A CA 1
ATOM 1451 C C . SER A 1 187 ? -2.933 10.126 28.519 1.00 91.06 187 SER A C 1
ATOM 1453 O O . SER A 1 187 ? -4.025 9.559 28.523 1.00 91.06 187 SER A O 1
ATOM 1455 N N . ALA A 1 188 ? -2.567 10.948 29.510 1.00 91.06 188 ALA A N 1
ATOM 1456 C CA . ALA A 1 188 ? -3.455 11.261 30.636 1.00 91.06 188 ALA A CA 1
ATOM 1457 C C . ALA A 1 188 ? -4.763 11.929 30.172 1.00 91.06 188 ALA A C 1
ATOM 1459 O O . ALA A 1 188 ? -5.833 11.580 30.654 1.00 91.06 188 ALA A O 1
ATOM 1460 N N . ASN A 1 189 ? -4.682 12.810 29.170 1.00 92.94 189 ASN A N 1
ATOM 1461 C CA . ASN A 1 189 ? -5.855 13.452 28.583 1.00 92.94 189 ASN A CA 1
ATOM 1462 C C . ASN A 1 189 ? -6.822 12.431 27.955 1.00 92.94 189 ASN A C 1
ATOM 1464 O O . ASN A 1 189 ? -8.032 12.534 28.133 1.00 92.94 189 ASN A O 1
ATOM 1468 N N . ASP A 1 190 ? -6.300 11.417 27.261 1.00 93.56 190 ASP A N 1
ATOM 1469 C CA . ASP A 1 190 ? -7.135 10.372 26.660 1.00 93.56 190 ASP A CA 1
ATOM 1470 C C . ASP A 1 190 ? -7.781 9.467 27.714 1.00 93.56 190 ASP A C 1
ATOM 1472 O O . ASP A 1 190 ? -8.937 9.070 27.552 1.00 93.56 190 ASP A O 1
ATOM 1476 N N . LYS A 1 191 ? -7.071 9.183 28.818 1.00 93.81 191 LYS A N 1
ATOM 1477 C CA . LYS A 1 191 ? -7.649 8.482 29.979 1.00 93.81 191 LYS A CA 1
ATOM 1478 C C . LYS A 1 191 ? -8.817 9.269 30.557 1.00 93.81 191 LYS A C 1
ATOM 1480 O O . LYS A 1 191 ? -9.908 8.724 30.680 1.00 93.81 191 LYS A O 1
ATOM 1485 N N . ASP A 1 192 ? -8.628 10.564 30.801 1.00 94.06 192 ASP A N 1
ATOM 1486 C CA . ASP A 1 192 ? -9.679 11.428 31.342 1.00 94.06 192 ASP A CA 1
ATOM 1487 C C . ASP A 1 192 ? -10.919 11.465 30.433 1.00 94.06 192 ASP A C 1
ATOM 1489 O O . ASP A 1 192 ? -12.052 11.466 30.918 1.00 94.06 192 ASP A O 1
ATOM 1493 N N . ILE A 1 193 ? -10.731 11.487 29.108 1.00 95.25 193 ILE A N 1
ATOM 1494 C CA . ILE A 1 193 ? -11.826 11.455 28.125 1.00 95.25 193 ILE A CA 1
ATOM 1495 C C . ILE A 1 193 ? -12.618 10.138 28.217 1.00 95.25 193 ILE A C 1
ATOM 1497 O O . ILE A 1 193 ? -13.854 10.154 28.235 1.00 95.25 193 ILE A O 1
ATOM 1501 N N . LEU A 1 194 ? -11.929 8.999 28.302 1.00 94.44 194 LEU A N 1
ATOM 1502 C CA . LEU A 1 194 ? -12.557 7.678 28.389 1.00 94.44 194 LEU A CA 1
ATOM 1503 C C . LEU A 1 194 ? -13.216 7.426 29.749 1.00 94.44 194 LEU A C 1
ATOM 1505 O O . LEU A 1 194 ? -14.325 6.892 29.805 1.00 94.44 194 LEU A O 1
ATOM 1509 N N . ASP A 1 195 ? -12.587 7.861 30.837 1.00 93.94 195 ASP A N 1
ATOM 1510 C CA . ASP A 1 195 ? -13.120 7.730 32.194 1.00 93.94 195 ASP A CA 1
ATOM 1511 C C . ASP A 1 195 ? -14.374 8.593 32.384 1.00 93.94 195 ASP A C 1
ATOM 1513 O O . ASP A 1 195 ? -15.354 8.155 33.000 1.00 93.94 195 ASP A O 1
ATOM 1517 N N . LYS A 1 196 ? -14.413 9.790 31.779 1.00 94.06 196 LYS A N 1
ATOM 1518 C CA . LYS A 1 196 ? -15.637 10.603 31.695 1.00 94.06 196 LYS A CA 1
ATOM 1519 C C . LYS A 1 196 ? -16.743 9.867 30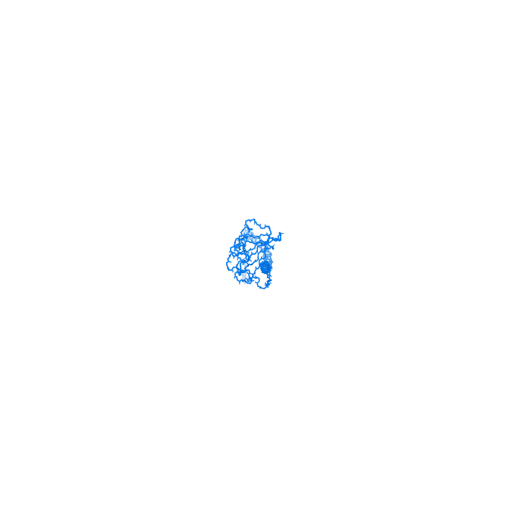.943 1.00 94.06 196 LYS A C 1
ATOM 1521 O O . LYS A 1 196 ? -17.875 9.822 31.427 1.00 94.06 196 LYS A O 1
ATOM 1526 N N . ALA A 1 197 ? -16.423 9.241 29.808 1.00 92.00 197 ALA A N 1
ATOM 1527 C CA . ALA A 1 197 ? -17.396 8.451 29.057 1.00 92.00 197 ALA A CA 1
ATOM 1528 C C . ALA A 1 197 ? -17.966 7.285 29.888 1.00 92.00 197 ALA A C 1
ATOM 1530 O O . ALA A 1 197 ? -19.178 7.060 29.891 1.00 92.00 197 ALA A O 1
ATOM 1531 N N . ALA A 1 198 ? -17.112 6.581 30.638 1.00 91.12 198 ALA A N 1
ATOM 1532 C CA . ALA A 1 198 ? -17.509 5.491 31.536 1.00 91.12 198 ALA A CA 1
ATOM 1533 C C . ALA A 1 198 ? -18.370 5.974 32.708 1.00 91.12 198 ALA A C 1
ATOM 1535 O O . ALA A 1 198 ? -19.334 5.317 33.091 1.00 91.12 198 ALA A O 1
ATOM 1536 N N . SER A 1 199 ? -18.066 7.155 33.245 1.00 90.44 199 SER A N 1
ATOM 1537 C CA . SER A 1 199 ? -18.815 7.744 34.358 1.00 90.44 199 SER A CA 1
ATOM 1538 C C . SER A 1 199 ? -20.243 8.126 33.955 1.00 90.44 199 SER A C 1
ATOM 1540 O O . SER A 1 199 ? -21.183 7.907 34.723 1.00 90.44 199 SER A O 1
ATOM 1542 N N . ILE A 1 200 ? -20.422 8.651 32.737 1.00 88.81 200 ILE A N 1
ATOM 1543 C CA . ILE A 1 200 ? -21.744 8.964 32.168 1.00 88.81 200 ILE A CA 1
ATOM 1544 C C . ILE A 1 200 ? -22.536 7.671 31.946 1.00 88.81 200 ILE A C 1
ATOM 1546 O O . ILE A 1 200 ? -23.711 7.575 32.307 1.00 88.81 200 ILE A O 1
ATOM 1550 N N . LYS A 1 201 ? -21.881 6.643 31.402 1.00 86.69 201 LYS A N 1
ATOM 1551 C CA . LYS A 1 201 ? -22.491 5.349 31.107 1.00 86.69 201 LYS A CA 1
ATOM 1552 C C . LYS A 1 201 ? -22.064 4.298 32.124 1.00 86.69 201 LYS A C 1
ATOM 1554 O O . LYS A 1 201 ? -21.234 3.451 31.828 1.00 86.69 201 LYS A O 1
ATOM 1559 N N . LYS A 1 202 ? -22.698 4.300 33.301 1.00 79.88 202 LYS A N 1
ATOM 1560 C CA . LYS A 1 202 ? -22.358 3.437 34.458 1.00 79.88 202 LYS A CA 1
ATOM 1561 C C . LYS A 1 202 ? -22.229 1.931 34.165 1.00 79.88 202 LYS A C 1
ATOM 1563 O O . LYS A 1 202 ? -21.610 1.208 34.938 1.00 79.88 202 LYS A O 1
ATOM 1568 N N . THR A 1 203 ? -22.833 1.437 33.084 1.00 85.00 203 THR A N 1
ATOM 1569 C CA . THR A 1 203 ? -22.723 0.038 32.633 1.00 85.00 203 THR A CA 1
ATOM 1570 C C . THR A 1 203 ? -21.439 -0.255 31.850 1.00 85.00 203 THR A C 1
ATOM 1572 O O . THR A 1 203 ? -21.178 -1.414 31.531 1.00 85.00 203 THR A O 1
ATOM 1575 N N . MET A 1 204 ? -20.666 0.773 31.501 1.00 92.19 204 MET A N 1
ATOM 1576 C CA . MET A 1 204 ? -19.412 0.681 30.770 1.00 92.19 204 MET A CA 1
ATOM 1577 C C . MET A 1 204 ? -18.219 0.705 31.725 1.00 92.19 204 MET A C 1
ATOM 1579 O O . MET A 1 204 ? -18.170 1.496 32.663 1.00 92.19 204 MET A O 1
ATOM 1583 N N . LYS A 1 205 ? -17.225 -0.140 31.452 1.00 93.62 205 LYS A N 1
ATOM 1584 C CA . LYS A 1 205 ? -15.942 -0.167 32.157 1.00 93.62 205 LYS A CA 1
ATOM 1585 C C . LYS A 1 205 ? -14.795 0.075 31.187 1.00 93.62 205 LYS A C 1
ATOM 1587 O O . LYS A 1 205 ? -14.742 -0.557 30.132 1.00 93.62 205 LYS A O 1
ATOM 1592 N N . VAL A 1 206 ? -13.865 0.940 31.579 1.00 93.69 206 VAL A N 1
ATOM 1593 C CA . VAL A 1 206 ? -12.591 1.134 30.882 1.00 93.69 206 VAL A CA 1
ATOM 1594 C C . VAL A 1 206 ? -11.493 0.473 31.709 1.00 93.69 206 VAL A C 1
ATOM 1596 O O . VAL A 1 206 ? -11.406 0.687 32.916 1.00 93.69 206 VAL A O 1
ATOM 1599 N N . GLN A 1 207 ? -10.688 -0.375 31.075 1.00 94.75 207 GLN A N 1
ATOM 1600 C CA . GLN A 1 207 ? -9.553 -1.047 31.699 1.00 94.75 207 GLN A CA 1
ATOM 1601 C C . GLN A 1 207 ? -8.260 -0.613 31.012 1.00 94.75 207 GLN A C 1
ATOM 1603 O O . GLN A 1 207 ? -8.108 -0.784 29.804 1.00 94.75 207 GLN A O 1
ATOM 1608 N N . TYR A 1 208 ? -7.314 -0.116 31.805 1.00 93.38 208 TYR A N 1
ATOM 1609 C CA . TYR A 1 208 ? -5.960 0.206 31.363 1.00 93.38 208 TYR A CA 1
ATOM 1610 C C . TYR A 1 208 ? -5.028 -0.953 31.730 1.00 93.38 208 TYR A C 1
ATOM 1612 O O . TYR A 1 208 ? -4.848 -1.230 32.916 1.00 93.38 208 TYR A O 1
ATOM 1620 N N . ALA A 1 209 ? -4.496 -1.656 30.731 1.00 83.56 209 ALA A N 1
ATOM 1621 C CA . ALA A 1 209 ? -3.740 -2.904 30.893 1.00 83.56 209 ALA A CA 1
ATOM 1622 C C . ALA A 1 209 ? -2.475 -2.971 30.026 1.00 83.56 209 ALA A C 1
ATOM 1624 O O . ALA A 1 209 ? -2.269 -2.073 29.179 1.00 83.56 209 ALA A O 1
#

Nearest PDB structures (foldseek):
  7wbu-assembly1_A  TM=7.690E-01  e=3.830E-02  Bos taurus

Radius of gyration: 48.54 Å; Cα contacts (8 Å, |Δi|>4): 197; chains: 1; bounding box: 79×31×161 Å

Mean predicted aligned error: 11.24 Å

pLDDT: mean 88.79, std 12.35, range [36.16, 96.62]

Foldseek 3Di:
DDDDDDDDPDPPPDDDDPVVVVVVVVVVVVVVVVVVVVVVVVVVVVVVVVVVVVVVVVVVVVVVVVVVVVVVVVVVVVVVVVVVVLVVLQVLVQLLVVQQVDGDDSVCSVVLCVVLVSVQQWDQDVVVRAIEGADCSSVLVVQLVCLVRAGGEAQRHPYYDHLLVVLVSLLDPSGNYQEYEYALPYDPVSVVSNVVSCVSVVSHDYHHD

Solvent-accessible surface area (backbone atoms only — not comparable to full-atom values): 11581 Å² total; per-residue (Å²): 137,90,86,83,82,81,84,74,85,76,78,82,76,78,81,74,56,69,66,61,54,51,52,49,53,50,51,52,53,51,51,52,52,52,51,55,52,52,52,53,52,49,55,52,49,53,54,50,50,53,51,51,52,54,52,48,54,50,52,53,52,51,49,52,54,50,49,54,52,50,52,56,51,51,51,52,49,51,55,51,48,55,53,48,55,52,52,51,25,34,50,54,39,47,58,56,35,44,24,58,75,45,84,75,60,67,91,48,14,59,58,51,29,67,75,43,50,46,77,72,24,52,48,75,42,71,93,77,73,38,36,30,36,55,40,34,60,42,58,50,53,49,47,73,76,37,64,85,51,35,51,40,43,45,56,82,35,75,45,70,67,35,49,62,63,42,27,59,46,56,53,37,90,84,45,51,57,34,35,40,35,35,37,59,82,59,55,71,70,54,49,53,49,44,52,52,24,25,65,75,32,74,75,29,46,76,44,72,89

Organism: NCBI:txid389348

Sequence (209 aa):
MLSSTVGSYGRTQVVVPEDELNELKTKMKGTLRSYLIHKKELETNLQKLSLHTQQKEQ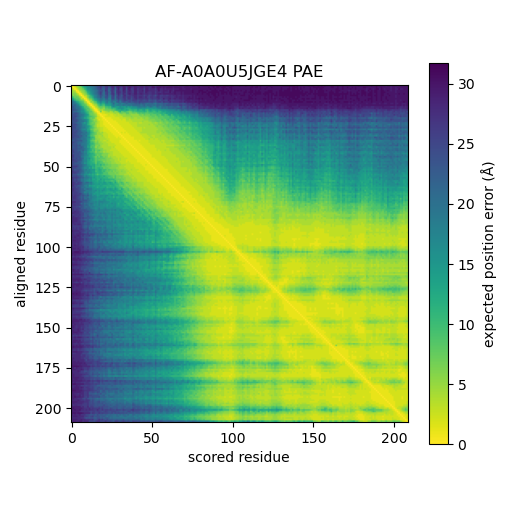AEAELKLAKERALASQEKAKISKANLDTKTSVLITGLFAATFGKKIDPSKASEMVSQYCLDEAFTIEIEKKACHVISTSPFVQYLKANSDVKTCDFRRFATITDVKTLADYLQSSSSSVTSVIIKQSISANDKDILDKAASIKKTMKVQYA